Protein AF-A0A6S7HU61-F1 (afdb_monomer)

Structure (mmCIF, N/CA/C/O backbone):
data_AF-A0A6S7HU61-F1
#
_entry.id   AF-A0A6S7HU61-F1
#
loop_
_atom_site.group_PDB
_atom_site.id
_atom_site.type_symbol
_atom_site.label_atom_id
_atom_site.label_alt_id
_atom_site.label_comp_id
_atom_site.label_asym_id
_atom_site.label_entity_id
_atom_site.label_seq_id
_atom_site.pdbx_PDB_ins_code
_atom_site.Cartn_x
_atom_site.Cartn_y
_atom_site.Cartn_z
_atom_site.occupancy
_atom_site.B_iso_or_equiv
_atom_site.auth_seq_id
_atom_site.auth_comp_id
_atom_site.auth_asym_id
_atom_site.auth_atom_id
_atom_site.pdbx_PDB_model_num
ATOM 1 N N . MET A 1 1 ? -12.601 -45.299 24.163 1.00 40.09 1 MET A N 1
ATOM 2 C CA . MET A 1 1 ? -12.711 -44.007 23.456 1.00 40.09 1 MET A CA 1
ATOM 3 C C . MET A 1 1 ? -13.658 -43.145 24.263 1.00 40.09 1 MET A C 1
ATOM 5 O O . MET A 1 1 ? -14.852 -43.411 24.250 1.00 40.09 1 MET A O 1
ATOM 9 N N . GLU A 1 2 ? -13.126 -42.204 25.041 1.00 33.69 2 GLU A N 1
ATOM 10 C CA . GLU A 1 2 ? -13.959 -41.186 25.687 1.00 33.69 2 GLU A CA 1
ATOM 11 C C . GLU A 1 2 ? -14.673 -40.354 24.613 1.00 33.69 2 GLU A C 1
ATOM 13 O O . GLU A 1 2 ? -14.058 -40.023 23.591 1.00 33.69 2 GLU A O 1
ATOM 18 N N . PRO A 1 3 ? -15.959 -40.023 24.801 1.00 40.53 3 PRO A N 1
ATOM 19 C CA . PRO A 1 3 ? -16.652 -39.126 23.897 1.00 40.53 3 PRO A CA 1
ATOM 20 C C . PRO A 1 3 ? -15.986 -37.750 23.974 1.00 40.53 3 PRO A C 1
ATOM 22 O O . PRO A 1 3 ? -15.857 -37.164 25.049 1.00 40.53 3 PRO A O 1
ATOM 25 N N . LYS A 1 4 ? -15.551 -37.234 22.818 1.00 43.97 4 LYS A N 1
ATOM 26 C CA . LYS A 1 4 ? -15.089 -35.850 22.674 1.00 43.97 4 LYS A CA 1
ATOM 27 C C . LYS A 1 4 ? -16.174 -34.945 23.264 1.00 43.97 4 LYS A C 1
ATOM 29 O O . LYS A 1 4 ? -17.303 -34.962 22.773 1.00 43.97 4 LYS A O 1
ATOM 34 N N . ALA A 1 5 ? -15.838 -34.204 24.321 1.00 44.16 5 ALA A N 1
ATOM 35 C CA . ALA A 1 5 ? -16.748 -33.241 24.929 1.00 44.16 5 ALA A CA 1
ATOM 36 C C . ALA A 1 5 ? -17.342 -32.337 23.832 1.00 44.16 5 ALA A C 1
ATOM 38 O O . ALA A 1 5 ? -16.607 -31.965 22.908 1.00 44.16 5 ALA A O 1
ATOM 39 N N . PRO A 1 6 ? -18.644 -32.006 23.892 1.00 47.22 6 PRO A N 1
ATOM 40 C CA . PRO A 1 6 ? -19.278 -31.182 22.875 1.00 47.22 6 PRO A CA 1
ATOM 41 C C . PRO A 1 6 ? -18.508 -29.866 22.759 1.00 47.22 6 PRO A C 1
ATOM 43 O O . PRO A 1 6 ? -18.380 -29.117 23.727 1.00 47.22 6 PRO A O 1
ATOM 46 N N . SER A 1 7 ? -17.941 -29.618 21.578 1.00 51.28 7 SER A N 1
ATOM 47 C CA . SER A 1 7 ? -17.225 -28.383 21.289 1.00 51.28 7 SER A CA 1
ATOM 48 C C . SER A 1 7 ? -18.214 -27.231 21.403 1.00 51.28 7 SER A C 1
ATOM 50 O O . SER A 1 7 ? -19.113 -27.091 20.573 1.00 51.28 7 SER A O 1
ATOM 52 N N . ILE A 1 8 ? -18.066 -26.440 22.460 1.00 50.38 8 ILE A N 1
ATOM 53 C CA . ILE A 1 8 ? -18.823 -25.212 22.675 1.00 50.38 8 ILE A CA 1
ATOM 54 C C . ILE A 1 8 ? -18.644 -24.332 21.420 1.00 50.38 8 ILE A C 1
ATOM 56 O O . ILE A 1 8 ? -17.500 -24.097 21.021 1.00 50.38 8 ILE A O 1
ATOM 60 N N . PRO A 1 9 ? -19.725 -23.868 20.763 1.00 60.88 9 PRO A N 1
ATOM 61 C CA . PRO A 1 9 ? -19.601 -23.043 19.567 1.00 60.88 9 PRO A CA 1
ATOM 62 C C . PRO A 1 9 ? -18.808 -21.772 19.889 1.00 60.88 9 PRO A C 1
ATOM 64 O O . PRO A 1 9 ? -19.087 -21.109 20.891 1.00 60.88 9 PRO A O 1
ATOM 67 N N . HIS A 1 10 ? -17.823 -21.433 19.052 1.00 62.97 10 HIS A N 1
ATOM 68 C CA . HIS A 1 10 ? -16.857 -20.351 19.293 1.00 62.97 10 HIS A CA 1
ATOM 69 C C . HIS A 1 10 ? -17.505 -18.999 19.649 1.00 62.97 10 HIS A C 1
ATOM 71 O O . HIS A 1 10 ? -16.964 -18.255 20.472 1.00 62.97 10 HIS A O 1
ATOM 77 N N . ASP A 1 11 ? -18.697 -18.719 19.117 1.00 67.31 11 ASP A N 1
ATOM 78 C CA . ASP A 1 11 ? -19.476 -17.512 19.417 1.00 67.31 11 ASP A CA 1
ATOM 79 C C . ASP A 1 11 ? -19.845 -17.404 20.901 1.00 67.31 11 ASP A C 1
ATOM 81 O O . ASP A 1 11 ? -19.772 -16.330 21.500 1.00 67.31 11 ASP A O 1
ATOM 85 N N . SER A 1 12 ? -20.174 -18.532 21.533 1.00 77.88 12 SER A N 1
ATOM 86 C CA . SER A 1 12 ? -20.538 -18.563 22.950 1.00 77.88 12 SER A CA 1
ATOM 87 C C . SER A 1 12 ? -19.327 -18.361 23.869 1.00 77.88 12 SER A C 1
ATOM 89 O O . SER A 1 12 ? -19.450 -17.701 24.899 1.00 77.88 12 SER A O 1
ATOM 91 N N . THR A 1 13 ? -18.131 -18.810 23.474 1.00 86.50 13 THR A N 1
ATOM 92 C CA . THR A 1 13 ? -16.881 -18.524 24.203 1.00 86.50 13 THR A CA 1
ATOM 93 C C . THR A 1 13 ? -16.464 -17.056 24.078 1.00 86.50 13 THR A C 1
ATOM 95 O O . THR A 1 13 ? -16.023 -16.450 25.061 1.00 86.50 13 THR A O 1
ATOM 98 N N . CYS A 1 14 ? -16.625 -16.460 22.890 1.00 87.12 14 CYS A N 1
ATOM 99 C CA . CYS A 1 14 ? -16.357 -15.039 22.666 1.00 87.12 14 CYS A CA 1
ATOM 100 C C . CYS A 1 14 ? -17.307 -14.166 23.496 1.00 87.12 14 CYS A C 1
ATOM 102 O O . CYS A 1 14 ? -16.854 -13.276 24.217 1.00 87.12 14 CYS A O 1
ATOM 104 N N . LEU A 1 15 ? -18.607 -14.486 23.479 1.00 88.94 15 LEU A N 1
ATOM 105 C CA . LEU A 1 15 ? -19.611 -13.792 24.281 1.00 88.94 15 LEU A CA 1
ATOM 106 C C . LEU A 1 15 ? -19.297 -13.874 25.777 1.00 88.94 15 LEU A C 1
ATOM 108 O O . LEU A 1 15 ? -19.293 -12.853 26.456 1.00 88.94 15 LEU A O 1
ATOM 112 N N . GLN A 1 16 ? -18.966 -15.066 26.284 1.00 91.00 16 GLN A N 1
ATOM 113 C CA . GLN A 1 16 ? -18.577 -15.249 27.685 1.00 91.00 16 GLN A CA 1
ATOM 114 C C . GLN A 1 16 ? -17.346 -14.419 28.061 1.00 91.00 16 GLN A C 1
ATOM 116 O O . GLN A 1 16 ? -17.309 -13.820 29.137 1.00 91.00 16 GLN A O 1
ATOM 121 N N . SER A 1 17 ? -16.340 -14.370 27.185 1.00 91.44 17 SER A N 1
ATOM 122 C CA . SER A 1 17 ? -15.134 -13.561 27.397 1.00 91.44 17 SER A CA 1
ATOM 123 C C . SER A 1 17 ? -15.458 -12.068 27.438 1.00 91.44 17 SER A C 1
ATOM 125 O O . SER A 1 17 ? -14.999 -11.368 28.340 1.00 91.44 17 SER A O 1
ATOM 127 N N . LEU A 1 18 ? -16.304 -11.594 26.517 1.00 91.31 18 LEU A N 1
ATOM 128 C CA . LEU A 1 18 ? -16.776 -10.211 26.497 1.00 91.31 18 LEU A CA 1
ATOM 129 C C . LEU A 1 18 ? -17.543 -9.873 27.781 1.00 91.31 18 LEU A C 1
ATOM 131 O O . LEU A 1 18 ? -17.229 -8.880 28.430 1.00 91.31 18 LEU A O 1
ATOM 135 N N . SER A 1 19 ? -18.492 -10.714 28.199 1.00 92.00 19 SER A N 1
ATOM 136 C CA . SER A 1 19 ? -19.252 -10.509 29.437 1.00 92.00 19 SER A CA 1
A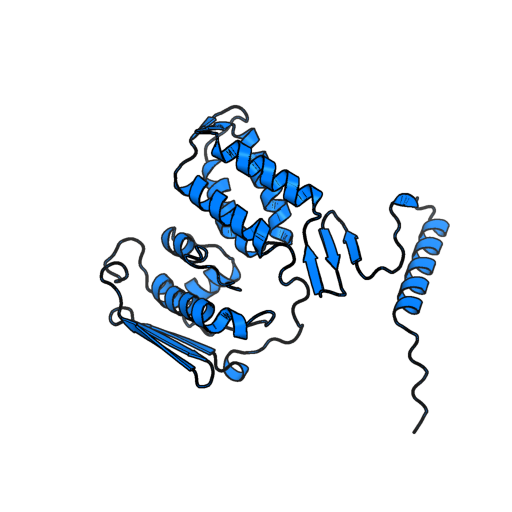TOM 137 C C . SER A 1 19 ? -18.344 -10.434 30.665 1.00 92.00 19 SER A C 1
ATOM 139 O O . SER A 1 19 ? -18.502 -9.528 31.479 1.00 92.00 19 SER A O 1
ATOM 141 N N . LYS A 1 20 ? -17.354 -11.331 30.782 1.00 94.06 20 LYS A N 1
ATOM 142 C CA . LYS A 1 20 ? -16.368 -11.292 31.874 1.00 94.06 20 LYS A CA 1
ATOM 143 C C . LYS A 1 20 ? -15.567 -9.992 31.874 1.00 94.06 20 LYS A C 1
ATOM 145 O O . LYS A 1 20 ? -15.427 -9.378 32.925 1.00 94.06 20 LYS A O 1
ATOM 150 N N . MET A 1 21 ? -15.093 -9.548 30.709 1.00 93.50 21 MET A N 1
ATOM 151 C CA . MET A 1 21 ? -14.357 -8.287 30.578 1.00 93.50 21 MET A CA 1
ATOM 152 C C . MET A 1 21 ? -15.207 -7.083 31.008 1.00 93.50 21 MET A C 1
ATOM 154 O O . MET A 1 21 ? -14.730 -6.237 31.761 1.00 93.50 21 MET A O 1
ATOM 158 N N . LEU A 1 22 ? -16.472 -7.020 30.574 1.00 93.25 22 LEU A N 1
ATOM 159 C CA . LEU A 1 22 ? -17.391 -5.940 30.948 1.00 93.25 22 LEU A CA 1
ATOM 160 C C . LEU A 1 22 ? -17.669 -5.920 32.460 1.00 93.25 22 LEU A C 1
ATOM 162 O O . LEU A 1 22 ? -17.683 -4.843 33.054 1.00 93.25 22 LEU A O 1
ATOM 166 N N . LEU A 1 23 ? -17.828 -7.091 33.089 1.00 94.38 23 LEU A N 1
ATOM 167 C CA . LEU A 1 23 ? -17.967 -7.205 34.546 1.00 94.38 23 LEU A CA 1
ATOM 168 C C . LEU A 1 23 ? -16.707 -6.720 35.271 1.00 94.38 23 LEU A C 1
ATOM 170 O O . LEU A 1 23 ? -16.800 -5.896 36.172 1.00 94.38 23 LEU A O 1
ATOM 174 N N . THR A 1 24 ? -15.518 -7.138 34.824 1.00 96.12 24 THR A N 1
ATOM 175 C CA . THR A 1 24 ? -14.252 -6.662 35.405 1.00 96.12 24 THR A CA 1
ATOM 176 C C . THR A 1 24 ? -14.112 -5.142 35.300 1.00 96.12 24 THR A C 1
ATOM 178 O O . THR A 1 24 ? -13.679 -4.495 36.248 1.00 96.12 24 THR A O 1
ATOM 181 N N . PHE A 1 25 ? -14.493 -4.539 34.172 1.00 95.81 25 PHE A N 1
ATOM 182 C CA . PHE A 1 25 ? -14.456 -3.082 34.015 1.00 95.81 25 PHE A CA 1
ATOM 183 C C . PHE A 1 25 ? -15.435 -2.371 34.946 1.00 95.81 25 PHE A C 1
ATOM 185 O O . PHE A 1 25 ? -15.074 -1.348 35.527 1.00 95.81 25 PHE A O 1
ATOM 192 N N . HIS A 1 26 ? -16.632 -2.927 35.127 1.00 94.44 26 HIS A N 1
ATOM 193 C CA . HIS A 1 26 ? -17.590 -2.429 36.106 1.00 94.44 26 HIS A CA 1
ATOM 194 C C . HIS A 1 26 ? -17.012 -2.471 37.531 1.00 94.44 26 HIS A C 1
ATOM 196 O O . HIS A 1 26 ? -17.025 -1.453 38.224 1.00 94.44 26 HIS A O 1
ATOM 202 N N . ASP A 1 27 ? -16.429 -3.602 37.936 1.00 96.88 27 ASP A N 1
ATOM 203 C CA . ASP A 1 27 ? -15.848 -3.786 39.273 1.00 96.88 27 ASP A CA 1
ATOM 204 C C . ASP A 1 27 ? -14.662 -2.840 39.524 1.00 96.88 27 ASP A C 1
ATOM 206 O O . ASP A 1 27 ? -14.509 -2.287 40.615 1.00 96.88 27 ASP A O 1
ATOM 210 N N . LEU A 1 28 ? -13.858 -2.584 38.488 1.00 97.19 28 LEU A N 1
ATOM 211 C CA . LEU A 1 28 ? -12.745 -1.630 38.512 1.00 97.19 28 LEU A CA 1
ATOM 212 C C . LEU A 1 28 ? -13.177 -0.165 38.320 1.00 97.19 28 LEU A C 1
ATOM 214 O O . LEU A 1 28 ? -12.321 0.720 38.305 1.00 97.19 28 LEU A O 1
ATOM 218 N N . LYS A 1 29 ? -14.480 0.115 38.173 1.00 95.50 29 LYS A N 1
ATOM 219 C CA . LYS A 1 29 ? -15.037 1.455 37.908 1.00 95.50 29 LYS A CA 1
ATOM 220 C C . LYS A 1 29 ? -14.464 2.124 36.649 1.00 95.50 29 LYS A C 1
ATOM 222 O O . LYS A 1 29 ? -14.352 3.348 36.579 1.00 95.50 29 LYS A O 1
ATOM 227 N N . ILE A 1 30 ? -14.116 1.327 35.641 1.00 95.94 30 ILE A N 1
ATOM 228 C CA . ILE A 1 30 ? -13.667 1.808 34.333 1.00 95.94 30 ILE A CA 1
ATOM 229 C C . ILE A 1 30 ? -14.911 2.124 33.487 1.00 95.94 30 ILE A C 1
ATOM 231 O O . ILE A 1 30 ? -15.727 1.231 33.248 1.00 95.94 30 ILE A O 1
ATOM 235 N N . PRO A 1 31 ? -15.088 3.370 33.010 1.00 92.81 31 PRO A N 1
ATOM 236 C CA . PRO A 1 31 ? -16.257 3.740 32.224 1.00 92.81 31 PRO A CA 1
ATOM 237 C C . PRO A 1 31 ? -16.241 3.065 30.848 1.00 92.81 31 PRO A C 1
ATOM 239 O O . PRO A 1 31 ? -15.235 3.070 30.138 1.00 92.81 31 PRO A O 1
ATOM 242 N N . ILE A 1 32 ? -17.394 2.531 30.449 1.00 89.81 32 ILE A N 1
ATOM 243 C CA . ILE A 1 32 ? -17.604 1.863 29.161 1.00 89.81 32 ILE A CA 1
ATOM 244 C C . ILE A 1 32 ? -18.542 2.727 28.327 1.00 89.81 32 ILE A C 1
ATOM 246 O O . ILE A 1 32 ? -19.511 3.274 28.847 1.00 89.81 32 ILE A O 1
ATOM 250 N N . ALA A 1 33 ? -18.272 2.845 27.028 1.00 89.38 33 ALA A N 1
ATOM 251 C CA . ALA A 1 33 ? -19.163 3.510 26.084 1.00 89.38 33 ALA A CA 1
ATOM 252 C C . ALA A 1 33 ? -20.082 2.463 25.423 1.00 89.38 33 ALA A C 1
ATOM 254 O O . ALA A 1 33 ? -19.628 1.772 24.504 1.00 89.38 33 ALA A O 1
ATOM 255 N N . PRO A 1 34 ? -21.365 2.334 25.824 1.00 82.44 34 PRO A N 1
ATOM 256 C CA . PRO A 1 34 ? -22.230 1.254 25.343 1.00 82.44 34 PRO A CA 1
ATOM 257 C C . PRO A 1 34 ? -22.447 1.335 23.831 1.00 82.44 34 PRO A C 1
ATOM 259 O O . PRO A 1 34 ? -22.328 0.337 23.137 1.00 82.44 34 PRO A O 1
ATOM 262 N N . GLY A 1 35 ? -22.627 2.550 23.297 1.00 83.00 35 GLY A N 1
ATOM 263 C CA . GLY A 1 35 ? -22.798 2.780 21.857 1.00 83.00 35 GLY A CA 1
ATOM 264 C C . GLY A 1 35 ? -21.562 2.482 20.998 1.00 83.00 35 GLY A C 1
ATOM 265 O O . GLY A 1 35 ? -21.665 2.460 19.777 1.00 83.00 35 GLY A O 1
ATOM 266 N N . LYS A 1 36 ? -20.392 2.262 21.611 1.00 82.25 36 LYS A N 1
ATOM 267 C CA . LYS A 1 36 ? -19.159 1.840 20.923 1.00 82.25 36 LYS A CA 1
ATOM 268 C C . LYS A 1 36 ? -18.782 0.392 21.232 1.00 82.25 36 LYS A C 1
ATOM 270 O O . LYS A 1 36 ? -17.806 -0.108 20.680 1.00 82.25 36 LYS A O 1
ATOM 275 N N . THR A 1 37 ? -19.522 -0.261 22.123 1.00 85.44 37 THR A N 1
ATOM 276 C CA . THR A 1 37 ? -19.278 -1.647 22.501 1.00 85.44 37 THR A CA 1
ATOM 277 C C . THR A 1 37 ? -20.080 -2.526 21.560 1.00 85.44 37 THR A C 1
ATOM 279 O O . THR A 1 37 ? -21.303 -2.439 21.512 1.00 85.44 37 THR A O 1
ATOM 282 N N . GLN A 1 38 ? -19.385 -3.348 20.786 1.00 85.19 38 GLN A N 1
ATOM 283 C CA . GLN A 1 38 ? -20.010 -4.291 19.868 1.00 85.19 38 GLN A CA 1
ATOM 284 C C . GLN A 1 38 ? -19.883 -5.703 20.438 1.00 85.19 38 GLN A C 1
ATOM 286 O O . GLN A 1 38 ? -18.904 -6.019 21.117 1.00 85.19 38 GLN A O 1
ATOM 291 N N . GLY A 1 39 ? -20.905 -6.528 20.208 1.00 83.75 39 GLY A N 1
ATOM 292 C CA . GLY A 1 39 ? -20.886 -7.934 20.601 1.00 83.75 39 GLY A CA 1
ATOM 293 C C . GLY A 1 39 ? -19.903 -8.757 19.760 1.00 83.75 39 GLY A C 1
ATOM 294 O O . GLY A 1 39 ? -19.181 -8.208 18.925 1.00 83.75 39 GLY A O 1
ATOM 295 N N . PRO A 1 40 ? -19.892 -10.087 19.939 1.00 85.19 40 PRO A N 1
ATOM 296 C CA . PRO A 1 40 ? -19.205 -10.984 19.020 1.00 85.19 40 PRO A CA 1
ATOM 297 C C . PRO A 1 40 ? -19.748 -10.770 17.604 1.00 85.19 40 PRO A C 1
ATOM 299 O O . PRO A 1 40 ? -20.922 -11.019 17.336 1.00 85.19 40 PRO A O 1
ATOM 302 N N . LEU A 1 41 ? -18.902 -10.263 16.712 1.00 87.94 41 LEU A N 1
ATOM 303 C CA . LEU A 1 41 ? -19.232 -10.006 15.316 1.00 87.94 41 LEU A CA 1
ATOM 304 C C . LEU A 1 41 ? -18.094 -10.513 14.441 1.00 87.94 41 LEU A C 1
ATOM 306 O O . LEU A 1 41 ? -16.920 -10.354 14.772 1.00 87.94 41 LEU A O 1
ATOM 310 N N . GLN A 1 42 ? -18.450 -11.088 13.296 1.00 87.75 42 GLN A N 1
ATOM 311 C CA . GLN A 1 42 ? -17.474 -11.500 12.286 1.00 87.75 42 GLN A CA 1
ATOM 312 C C . GLN A 1 42 ? -17.002 -10.322 11.422 1.00 87.75 42 GLN A C 1
ATOM 314 O O . GLN A 1 42 ? -15.962 -10.403 10.776 1.00 87.75 42 GLN A O 1
ATOM 319 N N . VAL A 1 43 ? -17.749 -9.212 11.429 1.00 91.25 43 VAL A N 1
ATOM 320 C CA . VAL A 1 43 ? -17.389 -7.965 10.751 1.00 91.25 43 VAL A CA 1
ATOM 321 C C . VAL A 1 43 ? -17.463 -6.822 11.755 1.00 91.25 43 VAL A C 1
ATOM 323 O O . VAL A 1 43 ? -18.539 -6.514 12.262 1.00 91.25 43 VAL A O 1
ATOM 326 N N . LEU A 1 44 ? -16.323 -6.202 12.048 1.00 91.12 44 LEU A N 1
ATOM 327 C CA . LEU A 1 44 ? -16.185 -5.172 13.078 1.00 91.12 44 LEU A CA 1
ATOM 328 C C . LEU A 1 44 ? -15.297 -4.038 12.572 1.00 91.12 44 LEU A C 1
ATOM 330 O O . LEU A 1 44 ? -14.200 -4.281 12.075 1.00 91.12 44 LEU A O 1
ATOM 334 N N . GLU A 1 45 ? -15.722 -2.789 12.756 1.00 90.88 45 GLU A N 1
ATOM 335 C CA . GLU A 1 45 ? -14.815 -1.653 12.597 1.00 90.88 45 GLU A CA 1
ATOM 336 C C . GLU A 1 45 ? -14.016 -1.424 13.885 1.00 90.88 45 GLU A C 1
ATOM 338 O O . GLU A 1 45 ? -14.567 -1.088 14.932 1.00 90.88 45 GLU A O 1
ATOM 343 N N . PHE A 1 46 ? -12.695 -1.560 13.796 1.00 88.12 46 PHE A N 1
ATOM 344 C CA . PHE A 1 46 ? -11.769 -1.328 14.894 1.00 88.12 46 PHE A CA 1
ATOM 345 C C . PHE A 1 46 ? -10.674 -0.345 14.478 1.00 88.12 46 PHE A C 1
ATOM 347 O O . PHE A 1 46 ? -10.006 -0.519 13.460 1.00 88.12 46 PHE A O 1
ATOM 354 N N . MET A 1 47 ? -10.490 0.724 15.262 1.00 88.38 47 MET A N 1
ATOM 355 C CA . MET A 1 47 ? -9.503 1.785 14.991 1.00 88.38 47 MET A CA 1
ATOM 356 C C . MET A 1 47 ? -9.591 2.352 13.562 1.00 88.38 47 MET A C 1
ATOM 358 O O . MET A 1 47 ? -8.592 2.770 12.966 1.00 88.38 47 MET A O 1
ATOM 362 N N . GLY A 1 48 ? -10.805 2.379 13.007 1.00 89.62 48 GLY A N 1
ATOM 363 C CA . GLY A 1 48 ? -11.056 2.916 11.684 1.00 89.62 48 GLY A CA 1
ATOM 364 C C . GLY A 1 48 ? -10.757 1.974 10.515 1.00 89.62 48 GLY A C 1
ATOM 365 O O . GLY A 1 48 ? -10.590 2.469 9.396 1.00 89.62 48 GLY A O 1
ATOM 366 N N . ILE A 1 49 ? -10.621 0.676 10.773 1.00 91.56 49 ILE A N 1
ATOM 367 C CA . ILE A 1 49 ? -10.434 -0.391 9.787 1.00 91.56 49 ILE A CA 1
ATOM 368 C C . ILE A 1 49 ? -11.527 -1.428 10.030 1.00 91.56 49 ILE A C 1
ATOM 370 O O . ILE A 1 49 ? -11.755 -1.817 11.170 1.00 91.56 49 ILE A O 1
ATOM 374 N N . ILE A 1 50 ? -12.187 -1.885 8.972 1.00 92.50 50 ILE A N 1
ATOM 375 C CA . ILE A 1 50 ? -13.120 -3.007 9.050 1.00 92.50 50 ILE A CA 1
ATOM 376 C C . ILE A 1 50 ? -12.308 -4.295 9.017 1.00 92.50 50 ILE A C 1
ATOM 378 O O . ILE A 1 50 ? -11.566 -4.527 8.064 1.00 92.50 50 ILE A O 1
ATOM 382 N N . LEU A 1 51 ? -12.461 -5.110 10.051 1.00 90.12 51 LEU A N 1
ATOM 383 C CA . LEU A 1 51 ? -11.973 -6.477 10.137 1.00 90.12 51 LEU A CA 1
ATOM 384 C C . LEU A 1 51 ? -13.131 -7.401 9.775 1.00 90.12 51 LEU A C 1
ATOM 386 O O . LEU A 1 51 ? -14.189 -7.313 10.393 1.00 90.12 51 LEU A O 1
ATOM 390 N N . ASP A 1 52 ? -12.942 -8.250 8.774 1.00 89.81 52 ASP A N 1
ATOM 391 C CA . ASP A 1 52 ? -13.963 -9.159 8.261 1.00 89.81 52 ASP A CA 1
ATOM 392 C C . ASP A 1 52 ? -13.398 -10.576 8.237 1.00 89.81 52 ASP A C 1
ATOM 394 O O . ASP A 1 52 ? -12.589 -10.930 7.379 1.00 89.81 52 ASP A O 1
ATOM 398 N N . THR A 1 53 ? -13.791 -11.376 9.223 1.00 85.94 53 THR A N 1
ATOM 399 C CA . THR A 1 53 ? -13.323 -12.755 9.380 1.00 85.94 53 THR A CA 1
ATOM 400 C C . THR A 1 53 ? -14.075 -13.738 8.488 1.00 85.94 53 THR A C 1
ATOM 402 O O . THR A 1 53 ? -13.613 -14.860 8.321 1.00 85.94 53 THR A O 1
ATOM 405 N N . VAL A 1 54 ? -15.189 -13.333 7.863 1.00 85.94 54 VAL A N 1
ATOM 406 C CA . VAL A 1 54 ? -15.873 -14.156 6.850 1.00 85.94 54 VAL A CA 1
ATOM 407 C C . VAL A 1 54 ? -15.066 -14.145 5.559 1.00 85.94 54 VAL A C 1
ATOM 409 O O . VAL A 1 54 ? -14.790 -15.191 4.978 1.00 85.94 54 VAL A O 1
ATOM 412 N N . LYS A 1 55 ? -14.660 -12.951 5.123 1.00 82.69 55 LYS A N 1
ATOM 413 C CA . LYS A 1 55 ? -13.831 -12.758 3.927 1.00 82.69 55 LYS A CA 1
ATOM 414 C C . LYS A 1 55 ? -12.334 -12.886 4.191 1.00 82.69 55 LYS A C 1
ATOM 416 O O . LYS A 1 55 ? -11.557 -12.916 3.244 1.00 82.69 55 LYS A O 1
ATOM 421 N N . MET A 1 56 ? -11.934 -12.962 5.459 1.00 81.69 56 MET A N 1
ATOM 422 C CA . MET A 1 56 ? -10.535 -12.986 5.884 1.00 81.69 56 MET A CA 1
ATOM 423 C C . MET A 1 56 ? -9.750 -11.774 5.357 1.00 81.69 56 MET A C 1
ATOM 425 O O . MET A 1 56 ? -8.589 -11.870 4.950 1.00 81.69 56 MET A O 1
ATOM 429 N N . GLU A 1 57 ? -10.353 -10.589 5.479 1.00 85.00 57 GLU A N 1
ATOM 430 C CA . GLU A 1 57 ? -9.771 -9.322 5.037 1.00 85.00 57 GLU A CA 1
ATOM 431 C C . GLU A 1 57 ? -9.809 -8.214 6.095 1.00 85.00 57 GLU A C 1
ATOM 433 O O . GLU A 1 57 ? -10.635 -8.201 7.009 1.00 85.00 57 GLU A O 1
ATOM 438 N N . ALA A 1 58 ? -8.919 -7.233 5.926 1.00 88.38 58 ALA A N 1
ATOM 439 C CA . ALA A 1 58 ? -9.016 -5.937 6.582 1.00 88.38 58 ALA A CA 1
ATOM 440 C C . ALA A 1 58 ? -9.114 -4.842 5.518 1.00 88.38 58 ALA A C 1
ATOM 442 O O . ALA A 1 58 ? -8.309 -4.801 4.587 1.00 88.38 58 ALA A O 1
ATOM 443 N N . ARG A 1 59 ? -10.091 -3.943 5.652 1.00 91.31 59 ARG A N 1
ATOM 444 C CA . ARG A 1 59 ? -10.384 -2.912 4.646 1.00 91.31 59 ARG A CA 1
ATOM 445 C C . ARG A 1 59 ? -10.690 -1.557 5.267 1.00 91.31 59 ARG A C 1
ATOM 447 O O . ARG A 1 59 ? -11.145 -1.452 6.403 1.00 91.31 59 ARG A O 1
ATOM 454 N N . LEU A 1 60 ? -10.477 -0.495 4.501 1.00 92.94 60 LEU A N 1
ATOM 455 C CA . LEU A 1 60 ? -10.992 0.827 4.825 1.00 92.94 60 LEU A CA 1
ATOM 456 C C . LEU A 1 60 ? -12.525 0.837 4.709 1.00 92.94 60 LEU A C 1
ATOM 458 O O . LEU A 1 60 ? -13.056 0.319 3.720 1.00 92.94 60 LEU A O 1
ATOM 462 N N . PRO A 1 61 ? -13.221 1.476 5.664 1.00 93.38 61 PRO A N 1
ATOM 463 C CA . PRO A 1 6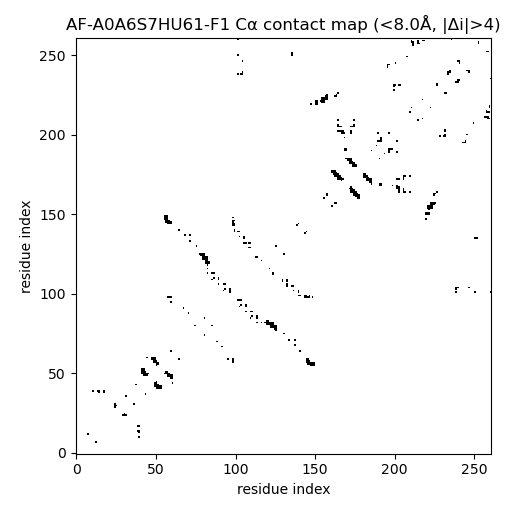1 ? -14.612 1.890 5.522 1.00 93.38 61 PRO A CA 1
ATOM 464 C C . PRO A 1 61 ? -14.890 2.693 4.240 1.00 93.38 61 PRO A C 1
ATOM 466 O O . PRO A 1 61 ? -14.027 3.420 3.735 1.00 93.38 61 PRO A O 1
ATOM 469 N N . ALA A 1 62 ? -16.113 2.574 3.715 1.00 92.19 62 ALA A N 1
ATOM 470 C CA . ALA A 1 62 ? -16.512 3.169 2.437 1.00 92.19 62 ALA A CA 1
ATOM 471 C C . ALA A 1 62 ? -16.455 4.707 2.436 1.00 92.19 62 ALA A C 1
ATOM 473 O O . ALA A 1 62 ? -16.044 5.310 1.443 1.00 92.19 62 ALA A O 1
ATOM 474 N N . ASP A 1 63 ? -16.798 5.345 3.554 1.00 93.31 63 ASP A N 1
ATOM 475 C CA . ASP A 1 63 ? -16.689 6.792 3.756 1.00 93.31 63 ASP A CA 1
ATOM 476 C C . ASP A 1 63 ? -15.235 7.273 3.619 1.00 93.31 63 ASP A C 1
ATOM 478 O O . ASP A 1 63 ? -14.966 8.289 2.972 1.00 93.31 63 ASP A O 1
ATOM 482 N N . LYS A 1 64 ? -14.265 6.503 4.130 1.00 93.19 64 LYS A N 1
ATOM 483 C CA . LYS A 1 64 ? -12.836 6.831 4.006 1.00 93.19 64 LYS A CA 1
ATOM 484 C C . LYS A 1 64 ? -12.333 6.678 2.583 1.00 93.19 64 LYS A C 1
ATOM 486 O O . LYS A 1 64 ? -11.572 7.527 2.122 1.00 93.19 64 LYS A O 1
ATOM 491 N N . ILE A 1 65 ? -12.768 5.633 1.879 1.00 93.69 65 ILE A N 1
ATOM 492 C CA . ILE A 1 65 ? -12.468 5.456 0.450 1.00 93.69 65 ILE A CA 1
ATOM 493 C C . ILE A 1 65 ? -13.005 6.646 -0.341 1.00 93.69 65 ILE A C 1
ATOM 495 O O . ILE A 1 65 ? -12.287 7.208 -1.168 1.00 93.69 65 ILE A O 1
ATOM 499 N N . HIS A 1 66 ? -14.250 7.048 -0.076 1.00 94.81 66 HIS A N 1
ATOM 500 C CA . HIS A 1 66 ? -14.864 8.187 -0.742 1.00 94.81 66 HIS A CA 1
ATOM 501 C C . HIS A 1 66 ? -14.068 9.470 -0.484 1.00 94.81 66 HIS A C 1
ATOM 503 O O . HIS A 1 66 ? -13.668 10.136 -1.436 1.00 94.81 66 HIS A O 1
ATOM 509 N N . ARG A 1 67 ? -13.711 9.747 0.777 1.00 95.19 67 ARG A N 1
ATOM 510 C CA . ARG A 1 67 ? -12.874 10.899 1.140 1.00 95.19 67 ARG A CA 1
ATOM 511 C C . ARG A 1 67 ? -11.533 10.901 0.406 1.00 95.19 67 ARG A C 1
ATOM 513 O O . ARG A 1 67 ? -11.115 11.937 -0.099 1.00 95.19 67 ARG A O 1
ATOM 520 N N . ILE A 1 68 ? -10.861 9.751 0.327 1.00 95.62 68 ILE A N 1
ATOM 521 C CA . ILE A 1 68 ? -9.593 9.610 -0.403 1.00 95.62 68 ILE A CA 1
ATOM 522 C C . ILE A 1 68 ? -9.781 9.919 -1.892 1.00 95.62 68 ILE A C 1
ATOM 524 O O . ILE A 1 68 ? -8.990 10.665 -2.465 1.00 95.62 68 ILE A O 1
ATOM 528 N N . ARG A 1 69 ? -10.838 9.386 -2.516 1.00 95.50 69 ARG A N 1
ATOM 529 C CA . ARG A 1 69 ? -11.150 9.636 -3.931 1.00 95.50 69 ARG A CA 1
ATOM 530 C C . ARG A 1 69 ? -11.420 11.114 -4.209 1.00 95.50 69 ARG A C 1
ATOM 532 O O . ARG A 1 69 ? -10.927 11.621 -5.213 1.00 95.50 69 ARG A O 1
ATOM 539 N N . THR A 1 70 ? -12.127 11.802 -3.315 1.00 96.25 70 THR A N 1
ATOM 540 C CA . THR A 1 70 ? -12.357 13.250 -3.413 1.00 96.25 70 THR A CA 1
ATOM 541 C C . THR A 1 70 ? -11.042 14.022 -3.358 1.00 96.25 70 THR A C 1
ATOM 543 O O . THR A 1 70 ? -10.765 14.809 -4.258 1.00 96.25 70 THR A O 1
ATOM 546 N N . ILE A 1 71 ? -10.172 13.719 -2.385 1.00 96.50 71 ILE A N 1
ATOM 547 C CA . ILE A 1 71 ? -8.848 14.353 -2.284 1.00 96.50 71 ILE A CA 1
ATOM 548 C C . ILE A 1 71 ? -8.033 14.104 -3.564 1.00 96.50 71 ILE A C 1
ATOM 550 O O . ILE A 1 71 ? -7.377 15.011 -4.067 1.00 96.50 71 ILE A O 1
ATOM 554 N N . PHE A 1 72 ? -8.077 12.898 -4.139 1.00 96.69 72 PHE A N 1
ATOM 555 C CA . PHE A 1 72 ? -7.378 12.629 -5.398 1.00 96.69 72 PHE A CA 1
ATOM 556 C C . PHE A 1 72 ? -7.876 13.503 -6.549 1.00 96.69 72 PHE A C 1
ATOM 558 O O . PHE A 1 72 ? -7.049 14.064 -7.264 1.00 96.69 72 PHE A O 1
ATOM 565 N N . ALA A 1 73 ? -9.193 13.652 -6.708 1.00 96.19 73 ALA A N 1
ATOM 566 C CA . ALA A 1 73 ? -9.768 14.510 -7.742 1.00 96.19 73 ALA A CA 1
ATOM 567 C C . ALA A 1 73 ? -9.357 15.984 -7.561 1.00 96.19 73 ALA A C 1
ATOM 569 O O . ALA A 1 73 ? -9.021 16.661 -8.531 1.00 96.19 73 ALA A O 1
ATOM 570 N N . GLU A 1 74 ? -9.302 16.471 -6.318 1.00 96.31 74 GLU A N 1
ATOM 571 C CA . GLU A 1 74 ? -8.824 17.824 -6.011 1.00 96.31 74 GLU A CA 1
ATOM 572 C C . GLU A 1 74 ? -7.353 18.033 -6.395 1.00 96.31 74 GLU A C 1
ATOM 574 O O . GLU A 1 74 ? -6.992 19.087 -6.918 1.00 96.31 74 GLU A O 1
ATOM 579 N N . PHE A 1 75 ? -6.488 17.047 -6.137 1.00 97.00 75 PHE A N 1
ATOM 580 C CA . PHE A 1 75 ? -5.063 17.135 -6.470 1.00 97.00 75 PHE A CA 1
ATOM 581 C C . PHE A 1 75 ? -4.794 17.048 -7.976 1.00 97.00 75 PHE A C 1
ATOM 583 O O . PHE A 1 75 ? -3.840 17.661 -8.448 1.00 97.00 75 PHE A O 1
ATOM 590 N N . GLU A 1 76 ? -5.626 16.343 -8.743 1.00 95.62 76 GLU A N 1
ATOM 591 C CA . GLU A 1 76 ? -5.493 16.268 -10.206 1.00 95.62 76 GLU A CA 1
ATOM 592 C C . GLU A 1 76 ? -5.746 17.601 -10.906 1.00 95.62 76 GLU A C 1
ATOM 594 O O . GLU A 1 76 ? -5.128 17.887 -11.931 1.00 95.62 76 GLU A O 1
ATOM 599 N N . ALA A 1 77 ? -6.610 18.442 -10.340 1.00 94.62 77 ALA A N 1
ATOM 600 C CA . ALA A 1 77 ? -6.881 19.773 -10.873 1.00 94.62 77 ALA A CA 1
ATOM 601 C C . ALA A 1 77 ? -5.764 20.792 -10.559 1.00 94.62 77 ALA A C 1
ATOM 603 O O . ALA A 1 77 ? -5.744 21.891 -11.119 1.00 94.62 77 ALA A O 1
ATOM 604 N N . LYS A 1 78 ? -4.829 20.460 -9.660 1.00 95.19 78 LYS A N 1
ATOM 605 C CA . LYS A 1 78 ? -3.806 21.383 -9.151 1.00 95.19 78 LYS A CA 1
ATOM 606 C C . LYS A 1 78 ? -2.483 21.225 -9.898 1.00 95.19 78 LYS A C 1
ATOM 608 O O . LYS A 1 78 ? -2.001 20.125 -10.121 1.00 95.19 78 LYS A O 1
ATOM 613 N N . LYS A 1 79 ? -1.821 22.345 -10.211 1.00 95.25 79 LYS A N 1
ATOM 614 C CA . LYS A 1 79 ? -0.419 22.357 -10.697 1.00 95.25 79 LYS A CA 1
ATOM 615 C C . LYS A 1 79 ? 0.601 22.477 -9.555 1.00 95.25 79 LYS A C 1
ATOM 617 O O . LYS A 1 79 ? 1.773 22.131 -9.713 1.00 95.25 79 LYS A O 1
ATOM 622 N N . SER A 1 80 ? 0.164 22.983 -8.408 1.00 96.50 80 SER A N 1
ATOM 623 C CA . SER A 1 80 ? 0.936 23.113 -7.175 1.00 96.50 80 SER A CA 1
ATOM 624 C C . SER A 1 80 ? 0.002 22.999 -5.972 1.00 96.50 80 SER A C 1
ATOM 626 O O . SER A 1 80 ? -1.202 23.220 -6.088 1.00 96.50 80 SER A O 1
ATOM 628 N N . CYS A 1 81 ? 0.555 22.664 -4.814 1.00 96.94 81 CYS A N 1
ATOM 629 C CA . CYS A 1 81 ? -0.165 22.653 -3.544 1.00 96.94 81 CYS A CA 1
ATOM 630 C C . CYS A 1 81 ? 0.724 23.232 -2.445 1.00 96.94 81 CYS A C 1
ATOM 632 O O . CYS A 1 81 ? 1.940 23.305 -2.599 1.00 96.94 81 CYS A O 1
ATOM 634 N N . THR A 1 82 ? 0.137 23.633 -1.331 1.00 97.94 82 THR A N 1
ATOM 635 C CA . THR A 1 82 ? 0.886 23.999 -0.127 1.00 97.94 82 THR A CA 1
ATOM 636 C C . THR A 1 82 ? 1.499 22.762 0.535 1.00 97.94 82 THR A C 1
ATOM 638 O O . THR A 1 82 ? 1.017 21.635 0.360 1.00 97.94 82 THR A O 1
ATOM 641 N N . LEU A 1 83 ? 2.546 22.958 1.340 1.00 97.81 83 LEU A N 1
ATOM 642 C CA . LEU A 1 83 ? 3.127 21.897 2.164 1.00 97.81 83 LEU A CA 1
ATOM 643 C C . LEU A 1 83 ? 2.068 21.257 3.076 1.00 97.81 83 LEU A C 1
ATOM 645 O O . LEU A 1 83 ? 2.010 20.032 3.177 1.00 97.81 83 LEU A O 1
ATOM 649 N N . LYS A 1 84 ? 1.194 22.068 3.685 1.00 97.62 84 LYS A N 1
ATOM 650 C CA . LYS A 1 84 ? 0.106 21.595 4.553 1.00 97.62 84 LYS A CA 1
ATOM 651 C C . LYS A 1 84 ? -0.867 20.671 3.821 1.00 97.62 84 LYS A C 1
ATOM 653 O O . LYS A 1 84 ? -1.247 19.630 4.357 1.00 97.62 84 LYS A O 1
ATOM 658 N N . GLU A 1 85 ? -1.265 21.029 2.601 1.00 97.69 85 GLU A N 1
ATOM 659 C CA . GLU A 1 85 ? -2.137 20.185 1.777 1.00 97.69 85 GLU A CA 1
ATOM 660 C C . GLU A 1 85 ? -1.460 18.852 1.445 1.00 97.69 85 GLU A C 1
ATOM 662 O O . GLU A 1 85 ? -2.072 17.795 1.617 1.00 97.69 85 GLU A O 1
ATOM 667 N N . LEU A 1 86 ? -0.187 18.880 1.031 1.00 97.50 86 LEU A N 1
ATOM 668 C CA . LEU A 1 86 ? 0.552 17.660 0.705 1.00 97.50 86 LEU A CA 1
ATOM 669 C C . LEU A 1 86 ? 0.732 16.756 1.933 1.00 97.50 86 LEU A C 1
ATOM 671 O O . LEU A 1 86 ? 0.525 15.548 1.844 1.00 97.50 86 LEU A O 1
ATOM 675 N N . GLN A 1 87 ? 1.055 17.324 3.096 1.00 97.44 87 GLN A N 1
ATOM 676 C CA . GLN A 1 87 ? 1.157 16.581 4.355 1.00 97.44 87 GLN A CA 1
ATOM 677 C C . GLN A 1 87 ? -0.182 15.959 4.774 1.00 97.44 87 GLN A C 1
ATOM 679 O O . GLN A 1 87 ? -0.199 14.831 5.266 1.00 97.44 87 GLN A O 1
ATOM 684 N N . SER A 1 88 ? -1.304 16.646 4.540 1.00 97.56 88 SER A N 1
ATOM 685 C CA . SER A 1 88 ? -2.648 16.108 4.798 1.00 97.56 88 SER A CA 1
ATOM 686 C C . SER A 1 88 ? -2.963 14.892 3.914 1.00 97.56 88 SER A C 1
ATOM 688 O O . SER A 1 88 ? -3.424 13.853 4.408 1.00 97.56 88 SER A O 1
ATOM 690 N N . LEU A 1 89 ? -2.638 14.978 2.616 1.00 97.44 89 LEU A N 1
ATOM 691 C CA . LEU A 1 89 ? -2.725 13.847 1.689 1.00 97.44 89 LEU A CA 1
ATOM 692 C C . LEU A 1 89 ? -1.839 12.686 2.164 1.00 97.44 89 LEU A C 1
ATOM 694 O O . LEU A 1 89 ? -2.324 11.564 2.315 1.00 97.44 89 LEU A O 1
ATOM 698 N N . ILE A 1 90 ? -0.568 12.960 2.472 1.00 96.81 90 ILE A N 1
ATOM 699 C CA . ILE A 1 90 ? 0.389 11.965 2.972 1.00 96.81 90 ILE A CA 1
ATOM 700 C C . ILE A 1 90 ? -0.137 11.288 4.240 1.00 96.81 90 ILE A C 1
ATOM 702 O O . ILE A 1 90 ? -0.093 10.065 4.335 1.00 96.81 90 ILE A O 1
ATOM 706 N N . GLY A 1 91 ? -0.663 12.042 5.207 1.00 96.50 91 GLY A N 1
ATOM 707 C CA . GLY A 1 91 ? -1.217 11.490 6.445 1.00 96.50 91 GLY A CA 1
ATOM 708 C C . GLY A 1 91 ? -2.402 10.558 6.188 1.00 96.50 91 GLY A C 1
ATOM 709 O O . GLY A 1 91 ? -2.479 9.470 6.764 1.00 96.50 91 GLY A O 1
ATOM 710 N N . THR A 1 92 ? -3.283 10.939 5.260 1.00 95.94 92 THR A N 1
ATOM 711 C CA . THR A 1 92 ? -4.417 10.106 4.842 1.00 95.94 92 THR A CA 1
ATOM 712 C C . THR A 1 92 ? -3.944 8.801 4.185 1.00 95.94 92 THR A C 1
ATOM 714 O O . THR A 1 92 ? -4.413 7.720 4.545 1.00 95.94 92 THR A O 1
ATOM 717 N N . LEU A 1 93 ? -2.973 8.869 3.274 1.00 95.25 93 LEU A N 1
ATOM 718 C CA . LEU A 1 93 ? -2.422 7.690 2.595 1.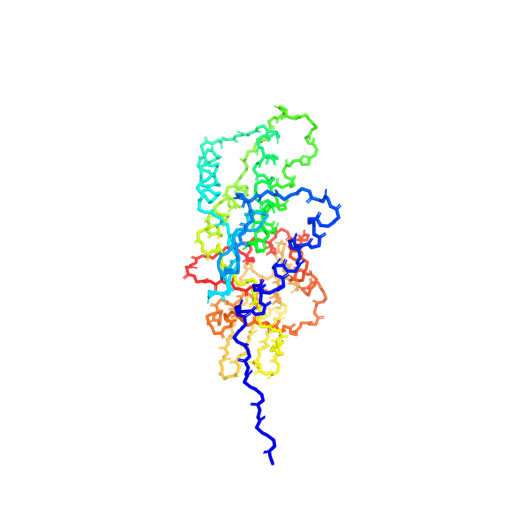00 95.25 93 LEU A CA 1
ATOM 719 C C . LEU A 1 93 ? -1.558 6.815 3.509 1.00 95.25 93 LEU A C 1
ATOM 721 O O . LEU A 1 93 ? -1.537 5.593 3.369 1.00 95.25 93 LEU A O 1
ATOM 725 N N . ASN A 1 94 ? -0.892 7.413 4.495 1.00 94.06 94 ASN A N 1
ATOM 726 C CA . ASN A 1 94 ? -0.176 6.689 5.538 1.00 94.06 94 ASN A CA 1
ATOM 727 C C . ASN A 1 94 ? -1.126 5.811 6.359 1.00 94.06 94 ASN A C 1
ATOM 729 O O . ASN A 1 94 ? -0.781 4.675 6.679 1.00 94.06 94 ASN A O 1
ATOM 733 N N . PHE A 1 95 ? -2.332 6.305 6.663 1.00 92.62 95 PHE A N 1
ATOM 734 C CA . PHE A 1 95 ? -3.371 5.486 7.285 1.00 92.62 95 PHE A CA 1
ATOM 735 C C . PHE A 1 95 ? -3.825 4.354 6.354 1.00 92.62 95 PHE A C 1
ATOM 737 O O . PHE A 1 95 ? -3.892 3.205 6.788 1.00 92.62 95 PHE A O 1
ATOM 744 N N . ALA A 1 96 ? -4.060 4.652 5.071 1.00 92.38 96 ALA A N 1
ATOM 745 C CA . ALA A 1 96 ? -4.436 3.646 4.075 1.00 92.38 96 ALA A CA 1
ATOM 746 C C . ALA A 1 96 ? -3.386 2.528 3.924 1.00 92.38 96 ALA A C 1
ATOM 748 O O . ALA A 1 96 ? -3.756 1.374 3.729 1.00 92.38 96 ALA A O 1
ATOM 749 N N . CYS A 1 97 ? -2.092 2.821 4.114 1.00 89.25 97 CYS A N 1
ATOM 750 C CA . CYS A 1 97 ? -1.022 1.816 4.060 1.00 89.25 97 CYS A CA 1
ATOM 751 C C . CYS A 1 97 ? -1.189 0.663 5.069 1.00 89.25 97 CYS A C 1
ATOM 753 O O . CYS A 1 97 ? -0.558 -0.373 4.883 1.00 89.25 97 CYS A O 1
ATOM 755 N N . LYS A 1 98 ? -2.011 0.812 6.122 1.00 86.00 98 LYS A N 1
ATOM 756 C CA . LYS A 1 98 ? -2.310 -0.281 7.067 1.00 86.00 98 LYS A CA 1
ATOM 757 C C . LYS A 1 98 ? -3.028 -1.462 6.406 1.00 86.00 98 LYS A C 1
ATOM 759 O O . LYS A 1 98 ? -2.850 -2.588 6.847 1.00 86.00 98 LYS A O 1
ATOM 764 N N . VAL A 1 99 ? -3.824 -1.190 5.373 1.00 86.06 99 VAL A N 1
ATOM 765 C CA . VAL A 1 99 ? -4.576 -2.197 4.597 1.00 86.06 99 VAL A CA 1
ATOM 766 C C . VAL A 1 99 ? -4.218 -2.185 3.111 1.00 86.06 99 VAL A C 1
ATOM 768 O O . VAL A 1 99 ? -4.705 -2.997 2.339 1.00 86.06 99 VAL A O 1
ATOM 771 N N . VAL A 1 100 ? -3.318 -1.285 2.711 1.00 85.69 100 VAL A N 1
ATOM 772 C CA . VAL A 1 100 ? -2.709 -1.225 1.380 1.00 85.69 100 VAL A CA 1
ATOM 773 C C . VAL A 1 100 ? -1.180 -1.239 1.522 1.00 85.69 100 VAL A C 1
ATOM 775 O O . VAL A 1 100 ? -0.518 -0.224 1.273 1.00 85.69 100 VAL A O 1
ATOM 778 N N . PRO A 1 101 ? -0.574 -2.372 1.928 1.00 76.69 101 PRO A N 1
ATOM 779 C CA . PRO A 1 101 ? 0.876 -2.472 2.076 1.00 76.69 101 PRO A CA 1
ATOM 780 C C . PRO A 1 101 ? 1.705 -2.052 0.842 1.00 76.69 101 PRO A C 1
ATOM 782 O O . PRO A 1 101 ? 2.728 -1.387 1.047 1.00 76.69 101 PRO A O 1
ATOM 785 N N . PRO A 1 102 ? 1.319 -2.353 -0.423 1.00 79.06 102 PRO A N 1
ATOM 786 C CA . PRO A 1 102 ? 2.133 -1.975 -1.586 1.00 79.06 102 PRO A CA 1
ATOM 787 C C . PRO A 1 102 ? 2.145 -0.461 -1.860 1.00 79.06 102 PRO A C 1
ATOM 789 O O . PRO A 1 102 ? 2.977 0.022 -2.625 1.00 79.06 102 PRO A O 1
ATOM 792 N N . GLY A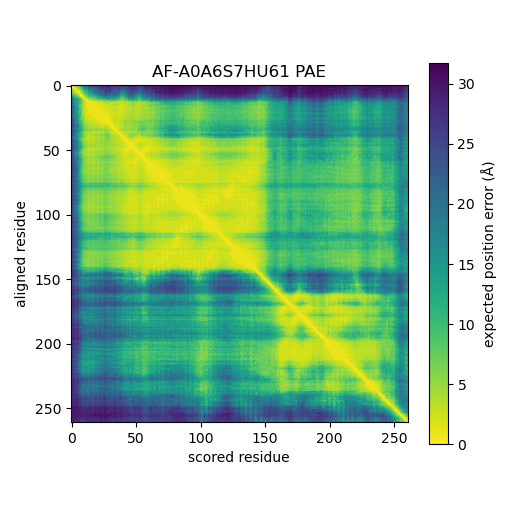 1 103 ? 1.287 0.325 -1.198 1.00 85.38 103 GLY A N 1
ATOM 793 C CA . GLY A 1 103 ? 1.261 1.784 -1.331 1.00 85.38 103 GLY A CA 1
ATOM 794 C C . GLY A 1 103 ? 2.478 2.498 -0.731 1.00 85.38 103 GLY A C 1
ATOM 795 O O . GLY A 1 103 ? 2.805 3.621 -1.122 1.00 85.38 103 GLY A O 1
ATOM 796 N N . ARG A 1 104 ? 3.193 1.860 0.206 1.00 85.12 104 ARG A N 1
ATOM 797 C CA . ARG A 1 104 ? 4.275 2.492 0.981 1.00 85.12 104 ARG A CA 1
ATOM 798 C C . ARG A 1 104 ? 5.415 3.077 0.119 1.00 85.12 104 ARG A C 1
ATOM 800 O O . ARG A 1 104 ? 5.760 4.239 0.348 1.00 85.12 104 ARG A O 1
ATOM 807 N N . PRO A 1 105 ? 5.962 2.354 -0.880 1.00 82.31 105 PRO A N 1
ATOM 808 C CA . PRO A 1 105 ? 6.860 2.891 -1.906 1.00 82.31 105 PRO A CA 1
ATOM 809 C C . PRO A 1 105 ? 6.461 4.247 -2.503 1.00 82.31 105 PRO A C 1
ATOM 811 O O . PRO A 1 105 ? 7.292 5.145 -2.640 1.00 82.31 105 PRO A O 1
ATOM 814 N N . PHE A 1 106 ? 5.189 4.391 -2.871 1.00 88.06 106 PHE A N 1
ATOM 815 C CA . PHE A 1 106 ? 4.647 5.577 -3.537 1.00 88.06 106 PHE A CA 1
ATOM 816 C C . PHE A 1 106 ? 4.478 6.731 -2.573 1.00 88.06 106 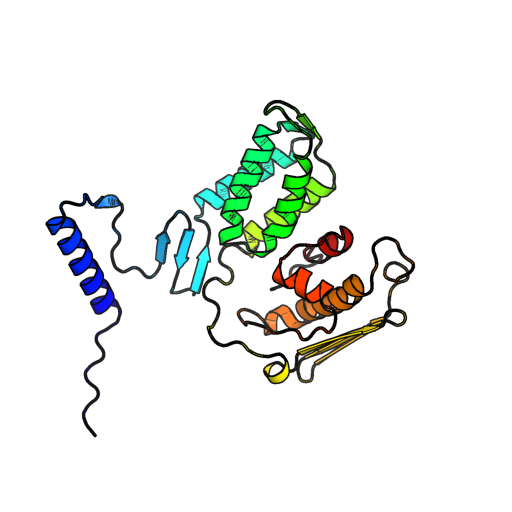PHE A C 1
ATOM 818 O O . PHE A 1 106 ? 4.816 7.869 -2.883 1.00 88.06 106 PHE A O 1
ATOM 825 N N . LEU A 1 107 ? 3.999 6.420 -1.368 1.00 91.50 107 LEU A N 1
ATOM 826 C CA . LEU A 1 107 ? 3.911 7.401 -0.301 1.00 91.50 107 LEU A CA 1
ATOM 827 C C . LEU A 1 107 ? 5.277 8.006 0.017 1.00 91.50 107 LEU A C 1
ATOM 829 O O . LEU A 1 107 ? 5.374 9.209 0.230 1.00 91.50 107 LEU A O 1
ATOM 833 N N . GLN A 1 108 ? 6.335 7.189 0.027 1.00 88.94 108 GLN A N 1
ATOM 834 C CA . GLN A 1 108 ? 7.680 7.682 0.305 1.00 88.94 108 GLN A CA 1
ATOM 835 C C . GLN A 1 108 ? 8.133 8.718 -0.727 1.00 88.94 108 GLN A C 1
ATOM 837 O O . GLN A 1 108 ? 8.694 9.738 -0.344 1.00 88.94 108 GLN A O 1
ATOM 842 N N . ARG A 1 109 ? 7.839 8.513 -2.015 1.00 88.44 109 ARG A N 1
ATOM 843 C CA . ARG A 1 109 ? 8.164 9.503 -3.052 1.00 88.44 109 ARG A CA 1
ATOM 844 C C . ARG A 1 109 ? 7.373 10.798 -2.893 1.00 88.44 109 ARG A C 1
ATOM 846 O O . ARG A 1 109 ? 7.934 11.868 -3.100 1.00 88.44 109 ARG A O 1
ATOM 853 N N . MET A 1 110 ? 6.114 10.722 -2.457 1.00 93.81 110 MET A N 1
ATOM 854 C CA . MET A 1 110 ? 5.333 11.914 -2.104 1.00 93.81 110 MET A CA 1
ATOM 855 C C . MET A 1 110 ? 5.924 12.650 -0.891 1.00 93.81 110 MET A C 1
ATOM 857 O O . MET A 1 110 ? 6.001 13.875 -0.906 1.00 93.81 110 MET A O 1
ATOM 861 N N . ILE A 1 111 ? 6.393 11.921 0.130 1.00 93.88 111 ILE A N 1
ATOM 862 C CA . ILE A 1 111 ? 7.117 12.490 1.283 1.00 93.88 111 ILE A CA 1
ATOM 863 C C . ILE A 1 111 ? 8.411 13.169 0.828 1.00 93.88 111 ILE A C 1
ATOM 865 O O . ILE A 1 111 ? 8.779 14.220 1.340 1.00 93.88 111 ILE A O 1
ATOM 869 N N . ASP A 1 112 ? 9.102 12.616 -0.163 1.00 92.88 112 ASP A N 1
ATOM 870 C CA . ASP A 1 112 ? 10.356 13.197 -0.635 1.00 92.88 112 ASP A CA 1
ATOM 871 C C . ASP A 1 112 ? 10.162 14.582 -1.274 1.00 92.88 112 ASP A C 1
ATOM 873 O O . ASP A 1 112 ? 11.069 15.410 -1.203 1.00 92.88 112 ASP A O 1
ATOM 877 N N . LEU A 1 113 ? 8.965 14.883 -1.793 1.00 93.00 113 LEU A N 1
ATOM 878 C CA . LEU A 1 113 ? 8.605 16.218 -2.286 1.00 93.00 113 LEU A CA 1
ATOM 879 C C . LEU A 1 113 ? 8.487 17.264 -1.171 1.00 93.00 113 LEU A C 1
ATOM 881 O O . LEU A 1 113 ? 8.576 18.456 -1.454 1.00 93.00 113 LEU A O 1
ATOM 885 N N . THR A 1 114 ? 8.292 16.849 0.085 1.00 94.38 114 THR A N 1
ATOM 886 C CA . THR A 1 114 ? 8.233 17.776 1.225 1.00 94.38 114 THR A CA 1
ATOM 887 C C . THR A 1 114 ? 9.620 18.141 1.749 1.00 94.38 114 THR A C 1
ATOM 889 O O . THR A 1 114 ? 9.739 18.995 2.628 1.00 94.38 114 THR A O 1
ATOM 892 N N . ARG A 1 115 ? 10.685 17.480 1.273 1.00 91.50 115 ARG A N 1
ATOM 893 C CA . ARG A 1 115 ? 12.049 17.738 1.749 1.00 91.50 115 ARG A CA 1
ATOM 894 C C . ARG A 1 115 ? 12.460 19.170 1.418 1.00 91.50 115 ARG A C 1
ATOM 896 O O . ARG A 1 115 ? 12.194 19.669 0.331 1.00 91.50 115 ARG A O 1
ATOM 903 N N . ASN A 1 116 ? 13.155 19.806 2.357 1.00 90.62 116 ASN A N 1
ATOM 904 C CA . ASN A 1 116 ? 13.658 21.182 2.255 1.00 90.62 116 ASN A CA 1
ATOM 905 C C . ASN A 1 116 ? 12.580 22.281 2.162 1.00 90.62 116 ASN A C 1
ATOM 907 O O . ASN A 1 116 ? 12.925 23.448 1.979 1.00 90.62 116 ASN A O 1
ATOM 911 N N . VAL A 1 117 ? 11.297 21.953 2.352 1.00 92.12 117 VAL A N 1
ATOM 912 C CA . VAL A 1 117 ? 10.210 22.937 2.457 1.00 92.12 117 VAL A CA 1
ATOM 913 C C . VAL A 1 117 ? 9.882 23.142 3.932 1.00 92.12 117 VAL A C 1
ATOM 915 O O . VAL A 1 117 ? 9.503 22.198 4.618 1.00 92.12 117 VAL A O 1
ATOM 918 N N . LYS A 1 118 ? 10.087 24.364 4.435 1.00 92.19 118 LYS A N 1
ATOM 919 C CA . LYS A 1 118 ? 10.037 24.655 5.878 1.00 92.19 118 LYS A CA 1
ATOM 920 C C . LYS A 1 118 ? 8.648 25.057 6.374 1.00 92.19 118 LYS A C 1
ATOM 922 O O . LYS A 1 118 ? 8.180 24.512 7.366 1.00 92.19 118 LYS A O 1
ATOM 927 N N . GLU A 1 119 ? 7.981 25.966 5.667 1.00 95.38 119 GLU A N 1
ATOM 928 C CA . GLU A 1 119 ? 6.724 26.549 6.138 1.00 95.38 119 GLU A CA 1
ATOM 929 C C . GLU A 1 119 ? 5.493 25.877 5.535 1.00 95.38 119 GLU A C 1
ATOM 931 O O . GLU A 1 119 ? 5.455 25.514 4.358 1.00 95.38 119 GLU A O 1
ATOM 936 N N . SER A 1 120 ? 4.437 25.776 6.340 1.00 94.19 120 SER A N 1
ATOM 937 C CA . SER A 1 120 ? 3.187 25.091 5.979 1.00 94.19 120 SER A CA 1
ATOM 938 C C . SER A 1 120 ? 2.468 25.687 4.758 1.00 94.19 120 SER A C 1
ATOM 940 O O . SER A 1 120 ? 1.788 24.960 4.033 1.00 94.19 120 SER A O 1
ATOM 942 N N . HIS A 1 121 ? 2.634 26.988 4.513 1.00 95.19 121 HIS A N 1
ATOM 943 C CA . HIS A 1 121 ? 2.016 27.727 3.409 1.00 95.19 121 HIS A CA 1
ATOM 944 C C . HIS A 1 121 ? 2.897 27.791 2.150 1.00 95.19 121 HIS A C 1
ATOM 946 O O . HIS A 1 121 ? 2.449 28.286 1.118 1.00 95.19 121 HIS A O 1
ATOM 952 N N . HIS A 1 122 ? 4.139 27.292 2.200 1.00 97.12 122 HIS A N 1
ATOM 953 C CA . HIS A 1 122 ? 4.997 27.245 1.019 1.00 97.12 122 HIS A CA 1
ATOM 954 C C . HIS A 1 122 ? 4.423 26.301 -0.038 1.00 97.12 122 HIS A C 1
ATOM 956 O O . HIS A 1 122 ? 3.962 25.201 0.275 1.00 97.12 122 HIS A O 1
ATOM 962 N N . HIS A 1 123 ? 4.494 26.725 -1.299 1.00 96.44 123 HIS A N 1
ATOM 963 C CA . HIS A 1 123 ? 4.006 25.943 -2.426 1.00 96.44 123 HIS A CA 1
ATOM 964 C C . HIS A 1 123 ? 5.051 24.951 -2.945 1.00 96.44 123 HIS A C 1
ATOM 966 O O . HIS A 1 123 ? 6.225 25.270 -3.116 1.00 96.44 123 HIS A O 1
ATOM 972 N N . ILE A 1 124 ? 4.573 23.755 -3.271 1.00 96.62 124 ILE A N 1
ATOM 973 C CA . ILE A 1 124 ? 5.299 22.660 -3.901 1.00 96.62 124 ILE A CA 1
ATOM 974 C C . ILE A 1 124 ? 4.691 22.449 -5.283 1.00 96.62 124 ILE A C 1
ATOM 976 O O . ILE A 1 124 ? 3.478 22.278 -5.431 1.00 96.62 124 ILE A O 1
ATOM 980 N N . LYS A 1 125 ? 5.533 22.467 -6.317 1.00 96.12 125 LYS A N 1
ATOM 981 C CA . LYS A 1 125 ? 5.106 22.159 -7.683 1.00 96.12 125 LYS A CA 1
ATOM 982 C C . LYS A 1 125 ? 4.903 20.652 -7.823 1.00 96.12 125 LYS A C 1
ATOM 984 O O . LYS A 1 125 ? 5.819 19.876 -7.555 1.00 96.12 125 LYS A O 1
ATOM 989 N N . LEU A 1 126 ? 3.726 20.247 -8.289 1.00 95.94 126 LEU A N 1
ATOM 990 C CA . LEU A 1 126 ? 3.420 18.841 -8.533 1.00 95.94 126 LEU A CA 1
ATOM 991 C C . LEU A 1 126 ? 4.051 18.428 -9.865 1.00 95.94 126 LEU A C 1
ATOM 993 O O . LEU A 1 126 ? 3.785 19.023 -10.910 1.00 95.94 126 LEU A O 1
ATOM 997 N N . ASN A 1 127 ? 4.951 17.447 -9.819 1.00 92.75 127 ASN A N 1
ATOM 998 C CA . ASN A 1 127 ? 5.675 16.970 -10.994 1.00 92.75 127 ASN A CA 1
ATOM 999 C C . ASN A 1 127 ? 5.008 15.723 -11.598 1.00 92.75 127 ASN A C 1
ATOM 1001 O O . ASN A 1 127 ? 4.117 15.118 -11.008 1.00 92.75 127 ASN A O 1
ATOM 1005 N N . LEU A 1 128 ? 5.467 15.307 -12.780 1.00 91.31 128 LEU A N 1
ATOM 1006 C CA . LEU A 1 128 ? 4.936 14.120 -13.456 1.00 91.31 128 LEU A CA 1
ATOM 1007 C C . LEU A 1 128 ? 5.046 12.845 -12.599 1.00 91.31 128 LEU A C 1
ATOM 1009 O O . LEU A 1 128 ? 4.179 11.980 -12.680 1.00 91.31 128 LEU A O 1
ATOM 1013 N N . GLY A 1 129 ? 6.094 12.726 -11.777 1.00 89.12 129 GLY A N 1
ATOM 1014 C CA . GLY A 1 129 ? 6.268 11.606 -10.849 1.00 89.12 129 GLY A CA 1
ATOM 1015 C C . GLY A 1 129 ? 5.152 11.544 -9.808 1.00 89.12 129 GLY A C 1
ATOM 1016 O O . GLY A 1 129 ? 4.552 10.490 -9.629 1.00 89.12 129 GLY A O 1
ATOM 1017 N N . PHE A 1 130 ? 4.792 12.685 -9.215 1.00 94.50 130 PHE A N 1
ATOM 1018 C CA . PHE A 1 130 ? 3.663 12.784 -8.291 1.00 94.50 130 PHE A CA 1
ATOM 1019 C C . PHE A 1 130 ? 2.357 12.297 -8.925 1.00 94.50 130 PHE A C 1
ATOM 1021 O O . PHE A 1 130 ? 1.644 11.506 -8.318 1.00 94.50 130 PHE A O 1
ATOM 1028 N N . PHE A 1 131 ? 2.047 12.727 -10.152 1.00 94.81 131 PHE A N 1
ATOM 1029 C CA . PHE A 1 131 ? 0.806 12.317 -10.820 1.00 94.81 131 PHE A CA 1
ATOM 1030 C C . PHE A 1 131 ? 0.794 10.833 -11.194 1.00 94.81 131 PHE A C 1
ATOM 1032 O O . PHE A 1 131 ? -0.252 10.193 -11.103 1.00 94.81 131 PHE A O 1
ATOM 1039 N N . LYS A 1 132 ? 1.949 10.254 -11.545 1.00 91.94 132 LYS A N 1
ATOM 1040 C CA . LYS A 1 132 ? 2.080 8.797 -11.706 1.00 91.94 132 LYS A CA 1
ATOM 1041 C C . LYS A 1 132 ? 1.813 8.070 -10.390 1.00 91.94 132 LYS A C 1
ATOM 1043 O O . LYS A 1 132 ? 1.089 7.079 -10.376 1.00 91.94 132 LYS A O 1
ATOM 1048 N N . ASP A 1 133 ? 2.337 8.592 -9.285 1.00 91.81 133 ASP A N 1
ATOM 1049 C CA . ASP A 1 133 ? 2.123 8.008 -7.963 1.00 91.81 133 ASP A CA 1
ATOM 1050 C C . ASP A 1 133 ? 0.662 8.130 -7.519 1.00 91.81 133 ASP A C 1
ATOM 1052 O O . ASP A 1 133 ? 0.104 7.187 -6.963 1.00 91.81 133 ASP A O 1
ATOM 1056 N N . LEU A 1 134 ? 0.017 9.259 -7.816 1.00 94.56 134 LEU A N 1
ATOM 1057 C CA . LEU A 1 134 ? -1.403 9.491 -7.559 1.00 94.56 134 LEU A CA 1
ATOM 1058 C C . LEU A 1 134 ? -2.289 8.523 -8.361 1.00 94.56 134 LEU A C 1
ATOM 1060 O O . LEU A 1 134 ? -3.216 7.931 -7.807 1.00 94.56 134 LEU A O 1
ATOM 1064 N N . ALA A 1 135 ? -1.976 8.308 -9.642 1.00 92.00 135 ALA A N 1
ATOM 1065 C CA . ALA A 1 135 ? -2.672 7.338 -10.486 1.00 92.00 135 ALA A CA 1
ATOM 1066 C C . ALA A 1 135 ? -2.529 5.906 -9.944 1.00 92.00 135 ALA A C 1
ATOM 1068 O O . ALA A 1 135 ? -3.506 5.159 -9.892 1.00 92.00 135 ALA A O 1
ATOM 1069 N N . MET A 1 136 ? -1.341 5.544 -9.461 1.00 88.62 136 MET A N 1
ATOM 1070 C CA . MET A 1 136 ? -1.115 4.249 -8.818 1.00 88.62 136 MET A CA 1
ATOM 1071 C C . MET A 1 136 ? -1.903 4.094 -7.520 1.00 88.62 136 MET A C 1
ATOM 1073 O O . MET A 1 136 ? -2.549 3.070 -7.294 1.00 88.62 136 MET A O 1
ATOM 1077 N N . TRP A 1 137 ? -1.946 5.141 -6.701 1.00 92.94 137 TRP A N 1
ATOM 1078 C CA . TRP A 1 137 ? -2.766 5.172 -5.496 1.00 92.94 137 TRP A CA 1
ATOM 1079 C C . TRP A 1 137 ? -4.260 4.978 -5.773 1.00 92.94 137 TRP A C 1
ATOM 1081 O O . TRP A 1 137 ? -4.933 4.280 -5.014 1.00 92.94 137 TRP A O 1
ATOM 1091 N N . LYS A 1 138 ? -4.786 5.513 -6.878 1.00 91.62 138 LYS A N 1
ATOM 1092 C CA . LYS A 1 138 ? -6.171 5.249 -7.303 1.00 91.62 138 LYS A CA 1
ATOM 1093 C C . LYS A 1 138 ? -6.424 3.773 -7.594 1.00 91.62 138 LYS A C 1
ATOM 1095 O O . LYS A 1 138 ? -7.460 3.242 -7.180 1.00 91.62 138 LYS A O 1
ATOM 1100 N N . GLN A 1 139 ? -5.488 3.116 -8.277 1.00 89.31 139 GLN A N 1
ATOM 1101 C CA . GLN A 1 139 ? -5.581 1.683 -8.554 1.00 89.31 139 GLN A CA 1
ATOM 1102 C C . GLN A 1 139 ? -5.538 0.875 -7.259 1.00 89.31 139 GLN A C 1
ATOM 1104 O O . GLN A 1 139 ? -6.376 0.002 -7.061 1.00 89.31 139 GLN A O 1
ATOM 1109 N N . PHE A 1 140 ? -4.643 1.217 -6.332 1.00 88.44 140 PHE A N 1
ATOM 1110 C CA . PHE A 1 140 ? -4.578 0.547 -5.038 1.00 88.44 140 PHE A CA 1
ATOM 1111 C C . PHE A 1 140 ? -5.861 0.673 -4.225 1.00 88.44 140 PHE A C 1
ATOM 1113 O O . PHE A 1 140 ? -6.377 -0.319 -3.724 1.00 88.44 140 PHE A O 1
ATOM 1120 N N . ILE A 1 141 ? -6.411 1.879 -4.105 1.00 90.00 141 ILE A N 1
ATOM 1121 C CA . ILE A 1 141 ? -7.636 2.097 -3.327 1.00 90.00 141 ILE A CA 1
ATOM 1122 C C . ILE A 1 141 ? -8.830 1.354 -3.939 1.00 90.00 141 ILE A C 1
ATOM 1124 O O . ILE A 1 141 ? -9.737 0.955 -3.215 1.00 90.00 141 ILE A O 1
ATOM 1128 N N . THR A 1 142 ? -8.831 1.153 -5.257 1.00 84.88 142 THR A N 1
ATOM 1129 C CA . THR A 1 142 ? -9.918 0.457 -5.957 1.00 84.88 142 THR A CA 1
ATOM 1130 C C . THR A 1 142 ? -9.757 -1.060 -5.920 1.00 84.88 142 THR A C 1
ATOM 1132 O O . THR A 1 142 ? -10.745 -1.755 -5.717 1.00 84.88 142 THR A O 1
ATOM 1135 N N . ASN A 1 143 ? -8.531 -1.565 -6.069 1.00 80.38 143 ASN A N 1
ATOM 1136 C CA . ASN A 1 143 ? -8.277 -2.987 -6.311 1.00 80.38 143 ASN A CA 1
ATOM 1137 C C . ASN A 1 143 ? -7.679 -3.726 -5.106 1.00 80.38 143 ASN A C 1
ATOM 1139 O O . ASN A 1 143 ? -7.668 -4.951 -5.105 1.00 80.38 143 ASN A O 1
ATOM 1143 N N . TRP A 1 144 ? -7.144 -3.007 -4.112 1.00 74.00 144 TRP A N 1
ATOM 1144 C CA . TRP A 1 144 ? -6.409 -3.587 -2.978 1.00 74.00 144 TRP A CA 1
ATOM 1145 C C . TRP A 1 144 ? -7.111 -3.415 -1.631 1.00 74.00 144 TRP A C 1
ATOM 1147 O O . TRP A 1 144 ? -6.715 -4.014 -0.636 1.00 74.00 144 TRP A O 1
ATOM 1157 N N . ASN A 1 145 ? -8.133 -2.566 -1.546 1.00 76.56 145 ASN A N 1
ATOM 1158 C CA . ASN A 1 145 ? -8.806 -2.338 -0.277 1.00 76.56 145 ASN A CA 1
ATOM 1159 C C . ASN A 1 145 ? -9.568 -3.597 0.170 1.00 76.56 145 ASN A C 1
ATOM 1161 O O . ASN A 1 145 ? -10.623 -3.890 -0.386 1.00 76.56 145 ASN A O 1
ATOM 1165 N N . GLY A 1 146 ? -9.050 -4.306 1.177 1.00 65.62 146 GLY A N 1
ATOM 1166 C CA . GLY A 1 146 ? -9.544 -5.634 1.562 1.00 65.62 146 GLY A CA 1
ATOM 1167 C C . GLY A 1 146 ? -8.671 -6.799 1.093 1.00 65.62 146 GLY A C 1
ATOM 1168 O O . GLY A 1 146 ? -9.064 -7.944 1.238 1.00 65.62 146 GLY A O 1
ATOM 1169 N N . ALA A 1 147 ? -7.474 -6.562 0.558 1.00 63.28 147 ALA A N 1
ATOM 1170 C CA . ALA A 1 147 ? -6.582 -7.658 0.197 1.00 63.28 147 ALA A CA 1
ATOM 1171 C C . ALA A 1 147 ? -5.695 -8.086 1.384 1.00 63.28 147 ALA A C 1
ATOM 1173 O O . ALA A 1 147 ? -4.967 -7.273 1.956 1.00 63.28 147 ALA A O 1
ATOM 1174 N N . ASN A 1 148 ? -5.725 -9.387 1.698 1.00 60.53 148 ASN A N 1
ATOM 1175 C CA . ASN A 1 148 ? -4.670 -10.128 2.399 1.00 60.53 148 ASN A CA 1
ATOM 1176 C C . ASN A 1 148 ? -4.198 -9.574 3.755 1.00 60.53 148 ASN A C 1
ATOM 1178 O O . ASN A 1 148 ? -3.032 -9.223 3.933 1.00 60.53 148 ASN A O 1
ATOM 1182 N N . PHE A 1 149 ? -5.090 -9.569 4.752 1.00 63.59 149 PHE A N 1
ATOM 1183 C CA . PHE A 1 149 ? -4.702 -9.297 6.144 1.00 63.59 149 PHE A CA 1
ATOM 1184 C C . PHE A 1 149 ? -4.483 -10.580 6.952 1.00 63.59 149 PHE A C 1
ATOM 1186 O O . PHE A 1 149 ? -3.477 -10.723 7.649 1.00 63.59 149 PHE A O 1
ATOM 1193 N N . PHE A 1 150 ? -5.391 -11.547 6.820 1.00 63.56 150 PHE A N 1
ATOM 1194 C CA . PHE A 1 150 ? -5.292 -12.834 7.502 1.00 63.56 150 PHE A CA 1
ATOM 1195 C C . PHE A 1 150 ? -4.595 -13.860 6.603 1.00 63.56 150 PHE A C 1
ATOM 1197 O O . PHE A 1 150 ? -5.201 -14.808 6.113 1.00 63.56 150 PHE A O 1
ATOM 1204 N N . LEU A 1 151 ? -3.302 -13.644 6.357 1.00 59.50 151 LEU A N 1
ATOM 1205 C CA . LEU A 1 151 ? -2.483 -14.622 5.640 1.00 59.50 151 LEU A CA 1
ATOM 1206 C C . LEU A 1 151 ? -2.401 -15.929 6.439 1.00 59.50 151 LEU A C 1
ATOM 1208 O O . LEU A 1 151 ? -2.253 -15.895 7.664 1.00 59.50 151 LEU A O 1
ATOM 1212 N N . SER A 1 152 ? -2.429 -17.064 5.733 1.00 54.06 152 SER A N 1
ATOM 1213 C CA . SER A 1 152 ? -2.163 -18.382 6.321 1.00 54.06 152 SER A CA 1
ATOM 1214 C C . SER A 1 152 ? -0.888 -18.345 7.168 1.00 54.06 152 SER A C 1
ATOM 1216 O O . SER A 1 152 ? 0.123 -17.750 6.783 1.00 54.06 152 SER A O 1
ATOM 1218 N N . THR A 1 153 ? -0.928 -18.976 8.340 1.00 53.03 153 THR A N 1
ATOM 1219 C CA . THR A 1 153 ? 0.235 -19.102 9.230 1.00 53.03 153 THR A CA 1
ATOM 1220 C C . THR A 1 153 ? 1.314 -20.018 8.655 1.00 53.03 153 THR A C 1
ATOM 1222 O O . THR A 1 153 ? 2.456 -19.956 9.105 1.00 53.03 153 THR A O 1
ATOM 1225 N N . LEU A 1 154 ? 0.973 -20.830 7.651 1.00 54.00 154 LEU A N 1
ATOM 1226 C CA . LEU A 1 154 ? 1.892 -21.742 6.985 1.00 54.00 154 LEU A CA 1
ATOM 1227 C C . LEU A 1 154 ? 2.611 -21.018 5.844 1.00 54.00 154 LEU A C 1
ATOM 1229 O O . LEU A 1 154 ? 1.984 -20.565 4.885 1.00 54.00 154 LEU A O 1
ATOM 1233 N N . TRP A 1 155 ? 3.934 -20.917 5.957 1.00 53.84 155 TRP A N 1
ATOM 1234 C CA . TRP A 1 155 ? 4.793 -20.552 4.836 1.00 53.84 155 TRP A CA 1
ATOM 1235 C C . TRP A 1 155 ? 4.781 -21.688 3.813 1.00 53.84 155 TRP A C 1
ATOM 1237 O O . TRP A 1 155 ? 4.942 -22.846 4.192 1.00 53.84 155 TRP A O 1
ATOM 1247 N N . GLN A 1 156 ? 4.579 -21.359 2.538 1.00 58.19 156 GLN A N 1
ATOM 1248 C CA . GLN A 1 156 ? 4.901 -22.275 1.450 1.00 58.19 156 GLN A CA 1
ATOM 1249 C C . GLN A 1 156 ? 6.279 -21.861 0.943 1.00 58.19 156 GLN A C 1
ATOM 1251 O O . GLN A 1 156 ? 6.466 -20.750 0.442 1.00 58.19 156 GLN A O 1
ATOM 1256 N N . ASP A 1 157 ? 7.270 -22.706 1.205 1.00 54.31 157 ASP A N 1
ATOM 1257 C CA . ASP A 1 157 ? 8.638 -22.476 0.759 1.00 54.31 157 ASP A CA 1
ATOM 1258 C C . ASP A 1 157 ? 8.760 -22.588 -0.771 1.00 54.31 157 ASP A C 1
ATOM 1260 O O . ASP A 1 157 ? 7.884 -23.111 -1.466 1.00 54.31 157 ASP A O 1
ATOM 1264 N N . ALA A 1 158 ? 9.855 -22.050 -1.310 1.00 56.00 158 ALA A N 1
ATOM 1265 C CA . ALA A 1 158 ? 10.128 -22.091 -2.743 1.00 56.00 158 ALA A CA 1
ATOM 1266 C C . ALA A 1 158 ? 10.166 -23.527 -3.283 1.00 56.00 158 ALA A C 1
ATOM 1268 O O . ALA A 1 158 ? 9.804 -23.734 -4.434 1.00 56.00 158 ALA A O 1
ATOM 1269 N N . ASP A 1 159 ? 10.558 -24.507 -2.463 1.00 55.22 159 ASP A N 1
ATOM 1270 C CA . ASP A 1 159 ? 10.683 -25.914 -2.851 1.00 55.22 159 ASP A CA 1
ATOM 1271 C C . ASP A 1 159 ? 9.317 -26.608 -2.960 1.00 55.22 159 ASP A C 1
ATOM 1273 O O . ASP A 1 159 ? 9.084 -27.387 -3.885 1.00 55.22 159 ASP A O 1
ATOM 1277 N N . SER A 1 160 ? 8.372 -26.278 -2.076 1.00 60.00 160 SER A N 1
ATOM 1278 C CA . SER A 1 160 ? 6.982 -26.747 -2.140 1.00 60.00 160 SER A CA 1
ATOM 1279 C C . SER A 1 160 ? 6.195 -26.075 -3.263 1.00 60.00 160 SER A C 1
ATOM 1281 O O . SER A 1 160 ? 5.322 -26.703 -3.864 1.00 60.00 160 SER A O 1
ATOM 1283 N N . LEU A 1 161 ? 6.519 -24.820 -3.586 1.00 65.25 161 LEU A N 1
ATOM 1284 C CA . LEU A 1 161 ? 5.962 -24.102 -4.735 1.00 65.25 161 LEU A CA 1
ATOM 1285 C C . LEU A 1 161 ? 6.720 -24.376 -6.040 1.00 65.25 161 LEU A C 1
ATOM 1287 O O . LEU A 1 161 ? 6.189 -24.105 -7.113 1.00 65.25 161 LEU A O 1
ATOM 1291 N N . GLN A 1 162 ? 7.935 -24.915 -5.958 1.00 72.12 162 GLN A N 1
ATOM 1292 C CA . GLN A 1 162 ? 8.885 -25.073 -7.061 1.00 72.12 162 GLN A CA 1
ATOM 1293 C C . GLN A 1 162 ? 9.086 -23.769 -7.857 1.00 72.12 162 GLN A C 1
ATOM 1295 O O . GLN A 1 162 ? 9.103 -23.805 -9.088 1.00 72.12 162 GLN A O 1
ATOM 1300 N N . LEU A 1 163 ? 9.175 -22.624 -7.162 1.00 80.31 163 LEU A N 1
ATOM 1301 C CA . LEU A 1 163 ? 9.269 -21.281 -7.749 1.00 80.31 163 LEU A CA 1
ATOM 1302 C C . LEU A 1 163 ? 10.699 -20.734 -7.671 1.00 80.31 163 LEU A C 1
ATOM 1304 O O . LEU A 1 163 ? 11.168 -20.365 -6.596 1.00 80.31 163 LEU A O 1
ATOM 1308 N N . PHE A 1 164 ? 11.354 -20.605 -8.821 1.00 83.00 164 PHE A N 1
ATOM 1309 C CA . PHE A 1 164 ? 12.715 -20.079 -8.928 1.00 83.00 164 PHE A CA 1
ATOM 1310 C C . PHE A 1 164 ? 12.803 -19.059 -10.061 1.00 83.00 164 PHE A C 1
ATOM 1312 O O . PHE A 1 164 ? 12.182 -19.228 -11.111 1.00 83.00 164 PHE A O 1
ATOM 1319 N N . THR A 1 165 ? 13.582 -17.999 -9.863 1.00 86.06 165 THR A N 1
ATOM 1320 C CA . THR A 1 165 ? 13.824 -16.953 -10.866 1.00 86.06 165 THR A CA 1
ATOM 1321 C C . THR A 1 165 ? 15.305 -16.643 -10.927 1.00 86.06 165 THR A C 1
ATOM 1323 O O . THR A 1 165 ? 15.941 -16.578 -9.879 1.00 86.06 165 THR A O 1
ATOM 1326 N N . ASP A 1 166 ? 15.824 -16.406 -12.125 1.00 85.50 166 ASP A N 1
ATOM 1327 C CA . ASP A 1 166 ? 17.228 -16.065 -12.340 1.00 85.50 166 ASP A CA 1
ATOM 1328 C C . ASP A 1 166 ? 17.374 -15.010 -13.447 1.00 85.50 166 ASP A C 1
ATOM 1330 O O . ASP A 1 166 ? 16.529 -14.878 -14.343 1.00 85.50 166 ASP A O 1
ATOM 1334 N N . ALA A 1 167 ? 18.447 -14.232 -13.370 1.00 87.31 167 ALA A N 1
ATOM 1335 C CA . ALA A 1 167 ? 18.786 -13.186 -14.313 1.00 87.31 167 ALA A CA 1
ATOM 1336 C C . ALA A 1 167 ? 20.295 -13.162 -14.571 1.00 87.31 167 ALA A C 1
ATOM 1338 O O . ALA A 1 167 ? 21.106 -12.915 -13.687 1.00 87.31 167 ALA A O 1
ATOM 1339 N N . SER A 1 168 ? 20.674 -13.319 -15.836 1.00 86.12 168 SER A N 1
ATOM 1340 C CA . SER A 1 168 ? 22.044 -13.110 -16.292 1.00 86.12 168 SER A CA 1
ATOM 1341 C C . SER A 1 168 ? 22.279 -11.630 -16.572 1.00 86.12 168 SER A C 1
ATOM 1343 O O . SER A 1 168 ? 21.471 -11.000 -17.246 1.00 86.12 168 SER A O 1
ATOM 1345 N N . GLY A 1 169 ? 23.418 -11.075 -16.154 1.00 80.88 169 GLY A N 1
ATOM 1346 C CA . GLY A 1 169 ? 23.726 -9.658 -16.375 1.00 80.88 169 GLY A CA 1
ATOM 1347 C C . GLY A 1 169 ? 23.699 -9.211 -17.847 1.00 80.88 169 GLY A C 1
ATOM 1348 O O . GLY A 1 169 ? 23.338 -8.072 -18.150 1.00 80.88 169 GLY A O 1
ATOM 1349 N N . THR A 1 170 ? 24.055 -10.103 -18.775 1.00 78.94 170 THR A N 1
ATOM 1350 C CA . THR A 1 170 ? 24.277 -9.766 -20.192 1.00 78.94 170 THR A CA 1
ATOM 1351 C C . THR A 1 170 ? 23.301 -10.433 -21.158 1.00 78.94 170 THR A C 1
ATOM 1353 O O . THR A 1 170 ? 22.975 -9.832 -22.178 1.00 78.94 170 THR A O 1
ATOM 1356 N N . LEU A 1 171 ? 22.811 -11.639 -20.857 1.00 84.75 171 LEU A N 1
ATOM 1357 C CA . LEU A 1 171 ? 22.002 -12.428 -21.796 1.00 84.75 171 LEU A CA 1
ATOM 1358 C C . LEU A 1 171 ? 20.498 -12.177 -21.650 1.00 84.75 171 LEU A C 1
ATOM 1360 O O . LEU A 1 171 ? 19.822 -11.791 -22.605 1.00 84.75 171 LEU A O 1
ATOM 1364 N N . GLY A 1 172 ? 19.961 -12.403 -20.457 1.00 89.06 172 GLY A N 1
ATOM 1365 C CA . GLY A 1 172 ? 18.519 -12.429 -20.267 1.00 89.06 172 GLY A CA 1
ATOM 1366 C C . GLY A 1 172 ? 18.107 -12.868 -18.874 1.00 89.06 172 GLY A C 1
ATOM 1367 O O . GLY A 1 172 ? 18.897 -12.822 -17.936 1.00 89.06 172 GLY A O 1
ATOM 1368 N N . TYR A 1 173 ? 16.860 -13.293 -18.754 1.00 90.88 173 TYR A N 1
ATOM 1369 C CA . TYR A 1 173 ? 16.213 -13.656 -17.501 1.00 90.88 173 TYR A CA 1
ATOM 1370 C C . TYR A 1 173 ? 15.269 -14.839 -17.709 1.00 90.88 173 TYR A C 1
ATOM 1372 O O . TYR A 1 173 ? 14.831 -15.113 -18.830 1.00 90.88 173 TYR A O 1
ATOM 1380 N N . GLY A 1 174 ? 14.912 -15.518 -16.628 1.00 90.62 174 GLY A N 1
ATOM 1381 C CA . GLY A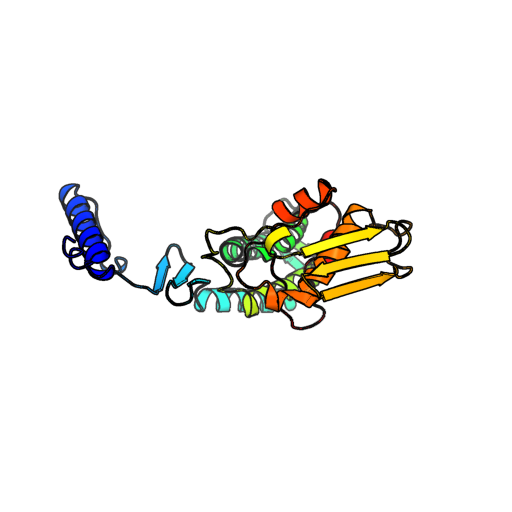 1 174 ? 13.965 -16.619 -16.671 1.00 90.62 174 GLY A CA 1
ATOM 1382 C C . GLY A 1 174 ? 13.443 -17.011 -15.300 1.00 90.62 174 GLY A C 1
ATOM 1383 O O . GLY A 1 174 ? 13.852 -16.481 -14.267 1.00 90.62 174 GLY A O 1
ATOM 1384 N N . GLY A 1 175 ? 12.513 -17.953 -15.304 1.00 89.69 175 GLY A N 1
ATOM 1385 C CA . GLY A 1 175 ? 11.999 -18.543 -14.081 1.00 89.69 175 GLY A CA 1
ATOM 1386 C C . GLY A 1 175 ? 11.214 -19.813 -14.344 1.00 89.69 175 GLY A C 1
ATOM 1387 O O . GLY A 1 175 ? 10.740 -20.051 -15.457 1.00 89.69 175 GLY A O 1
ATOM 1388 N N . ILE A 1 176 ? 11.059 -20.617 -13.301 1.00 87.88 176 ILE A N 1
ATOM 1389 C CA . ILE A 1 176 ? 10.306 -21.869 -13.289 1.00 87.88 176 ILE A CA 1
ATOM 1390 C C . ILE A 1 176 ? 9.346 -21.876 -12.095 1.00 87.88 176 ILE A C 1
ATOM 1392 O O . ILE A 1 176 ? 9.678 -21.370 -11.028 1.00 87.88 176 ILE A O 1
ATOM 1396 N N . PHE A 1 177 ? 8.146 -22.411 -12.302 1.00 85.75 177 PHE A N 1
ATOM 1397 C CA . PHE A 1 177 ? 7.109 -22.637 -11.302 1.00 85.75 177 PHE A CA 1
ATOM 1398 C C . PHE A 1 177 ? 6.460 -23.995 -11.554 1.00 85.75 177 PHE A C 1
ATOM 1400 O O . PHE A 1 177 ? 5.608 -24.149 -12.441 1.00 85.75 177 PHE A O 1
ATOM 1407 N N . GLY A 1 178 ? 6.895 -25.002 -10.803 1.00 84.44 178 GLY A N 1
ATOM 1408 C CA . GLY A 1 178 ? 6.518 -26.389 -11.048 1.00 84.44 178 GLY A CA 1
ATOM 1409 C C . GLY A 1 178 ? 6.948 -26.846 -12.441 1.00 84.44 178 GLY A C 1
ATOM 1410 O O . GLY A 1 178 ? 8.131 -26.899 -12.757 1.00 84.44 178 GLY A O 1
ATOM 1411 N N . THR A 1 179 ? 5.976 -27.142 -13.305 1.00 85.12 179 THR A N 1
ATOM 1412 C CA . THR A 1 179 ? 6.216 -27.522 -14.708 1.00 85.12 179 THR A CA 1
ATOM 1413 C C . THR A 1 179 ? 6.169 -26.344 -15.687 1.00 85.12 179 THR A C 1
ATOM 1415 O O . THR A 1 179 ? 6.394 -26.526 -16.884 1.00 85.12 179 THR A O 1
ATOM 1418 N N . LYS A 1 180 ? 5.854 -25.133 -15.212 1.00 88.69 180 LYS A N 1
ATOM 1419 C CA . LYS A 1 180 ? 5.766 -23.920 -16.037 1.00 88.69 180 LYS A CA 1
ATOM 1420 C C . LYS A 1 180 ? 7.089 -23.181 -16.003 1.00 88.69 180 LYS A C 1
ATOM 1422 O O . LYS A 1 180 ? 7.699 -23.079 -14.950 1.00 88.69 180 LYS A O 1
ATOM 1427 N N . TRP A 1 181 ? 7.496 -22.599 -17.120 1.00 92.19 181 TRP A N 1
ATOM 1428 C CA . TRP A 1 181 ? 8.721 -21.811 -17.187 1.00 92.19 181 TRP A CA 1
ATOM 1429 C C . TRP A 1 181 ? 8.568 -20.644 -18.159 1.00 92.19 181 TRP A C 1
ATOM 1431 O O . TRP A 1 181 ? 7.691 -20.651 -19.026 1.00 92.19 181 TRP A O 1
ATOM 1441 N N . PHE A 1 182 ? 9.414 -19.633 -17.996 1.00 92.56 182 PHE A N 1
ATOM 1442 C CA . PHE A 1 182 ? 9.567 -18.540 -18.948 1.00 92.56 182 PHE A CA 1
ATOM 1443 C C . PHE A 1 182 ? 11.041 -18.185 -19.117 1.00 92.56 182 PHE A C 1
ATOM 1445 O O . PHE A 1 182 ? 11.854 -18.392 -18.216 1.00 92.56 182 PHE A O 1
ATOM 1452 N N . GLN A 1 183 ? 11.359 -17.599 -20.267 1.00 93.94 183 GLN A N 1
ATOM 1453 C CA . GLN A 1 183 ? 12.644 -16.963 -20.523 1.00 93.94 183 GLN A CA 1
ATOM 1454 C C . GLN A 1 183 ? 12.444 -15.693 -21.352 1.00 93.94 183 GLN A C 1
ATOM 1456 O O . GLN A 1 183 ? 11.456 -15.569 -22.081 1.00 93.94 183 GLN A O 1
ATOM 1461 N N . GLY A 1 184 ? 13.408 -14.784 -21.297 1.00 90.12 184 GLY A N 1
ATOM 1462 C CA . GLY A 1 184 ? 13.473 -13.622 -22.172 1.00 90.12 184 GLY A CA 1
ATOM 1463 C C . GLY A 1 184 ? 14.889 -13.071 -22.270 1.00 90.12 184 GLY A C 1
ATOM 1464 O O . GLY A 1 184 ? 15.715 -13.281 -21.386 1.00 90.12 184 GLY A O 1
ATOM 1465 N N . THR A 1 185 ? 15.174 -12.363 -23.358 1.00 91.19 185 THR A N 1
ATOM 1466 C CA . THR A 1 185 ? 16.441 -11.650 -23.562 1.00 91.19 185 THR A CA 1
ATOM 1467 C C . THR A 1 185 ? 16.313 -10.192 -23.144 1.00 91.19 185 THR A C 1
ATOM 1469 O O . THR A 1 185 ? 15.226 -9.612 -23.204 1.00 91.19 185 THR A O 1
ATOM 1472 N N . TRP A 1 186 ? 17.421 -9.561 -22.749 1.00 87.50 186 TRP A N 1
ATOM 1473 C CA . TRP A 1 186 ? 17.387 -8.138 -22.416 1.00 87.50 186 TRP A CA 1
ATOM 1474 C C . TRP A 1 186 ? 17.157 -7.270 -23.645 1.00 87.50 186 TRP A C 1
ATOM 1476 O O . TRP A 1 186 ? 17.976 -7.231 -24.562 1.00 87.50 186 TRP A O 1
ATOM 1486 N N . GLU A 1 187 ? 16.083 -6.487 -23.605 1.00 84.69 187 GLU A N 1
ATOM 1487 C CA . GLU A 1 187 ? 15.923 -5.348 -24.505 1.00 84.69 187 GLU A CA 1
ATOM 1488 C C . GLU A 1 187 ? 17.109 -4.378 -24.363 1.00 84.69 187 GLU A C 1
ATOM 1490 O O . GLU A 1 187 ? 17.596 -4.180 -23.241 1.00 84.69 187 GLU A O 1
ATOM 1495 N N . PRO A 1 188 ? 17.519 -3.675 -25.436 1.00 81.69 188 PRO A N 1
ATOM 1496 C CA . PRO A 1 188 ? 18.624 -2.714 -25.386 1.00 81.69 188 PRO A CA 1
ATOM 1497 C C . PRO A 1 188 ? 18.471 -1.640 -24.296 1.00 81.69 188 PRO A C 1
ATOM 1499 O O . PRO A 1 188 ? 19.453 -1.089 -23.810 1.00 81.69 188 PRO A O 1
ATOM 1502 N N . SER A 1 189 ? 17.241 -1.332 -23.871 1.00 78.31 189 SER A N 1
ATOM 1503 C CA . SER A 1 189 ? 16.954 -0.374 -22.796 1.00 78.31 189 SER A CA 1
ATOM 1504 C C . SER A 1 189 ? 17.118 -0.922 -21.369 1.00 78.31 189 SER A C 1
ATOM 1506 O O . SER A 1 189 ? 17.014 -0.140 -20.416 1.00 78.31 189 SER A O 1
ATOM 1508 N N . HIS A 1 190 ? 17.315 -2.235 -21.206 1.00 77.69 190 HIS A N 1
ATOM 1509 C CA . HIS A 1 190 ? 17.403 -2.961 -19.925 1.00 77.69 190 HIS A CA 1
ATOM 1510 C C . HIS A 1 190 ? 18.759 -3.639 -19.702 1.00 77.69 190 HIS A C 1
ATOM 1512 O O . HIS A 1 190 ? 18.900 -4.435 -18.777 1.00 77.69 190 HIS A O 1
ATOM 1518 N N . GLN A 1 191 ? 19.743 -3.335 -20.543 1.00 80.31 191 GLN A N 1
ATOM 1519 C CA . GLN A 1 191 ? 21.111 -3.809 -20.379 1.00 80.31 191 GLN A CA 1
ATOM 1520 C C . GLN A 1 191 ? 21.840 -3.011 -19.283 1.00 80.31 191 GLN A C 1
ATOM 1522 O O . GLN A 1 191 ? 21.494 -1.861 -18.994 1.00 80.31 191 GLN A O 1
ATOM 1527 N N . LEU A 1 192 ? 22.836 -3.641 -18.649 1.00 80.75 192 LEU A N 1
ATOM 1528 C CA . LEU A 1 192 ? 23.592 -3.090 -17.512 1.00 80.75 192 LEU A CA 1
ATOM 1529 C C . LEU A 1 192 ? 24.316 -1.772 -17.814 1.00 80.75 192 LEU A C 1
ATOM 1531 O O . LEU A 1 192 ? 24.572 -0.990 -16.904 1.00 80.75 192 LEU A O 1
ATOM 1535 N N . ASP A 1 193 ? 24.638 -1.508 -19.078 1.00 79.19 193 ASP A N 1
ATOM 1536 C CA . ASP A 1 193 ? 25.276 -0.269 -19.524 1.00 79.19 193 ASP A CA 1
ATOM 1537 C C . ASP A 1 193 ? 24.329 0.944 -19.460 1.00 79.19 193 ASP A C 1
ATOM 1539 O O . ASP A 1 193 ? 24.762 2.092 -19.595 1.00 79.19 193 ASP A O 1
ATOM 1543 N N . LYS A 1 194 ? 23.024 0.721 -19.256 1.00 79.62 194 LYS A N 1
ATOM 1544 C CA . LYS A 1 194 ? 22.025 1.789 -19.224 1.00 79.62 194 LYS A CA 1
ATOM 1545 C C . LYS A 1 194 ? 21.881 2.411 -17.834 1.00 79.62 194 LYS A C 1
ATOM 1547 O O . LYS A 1 194 ? 21.877 1.719 -16.814 1.00 79.62 194 LYS A O 1
ATOM 1552 N N . PRO A 1 195 ? 21.643 3.735 -17.764 1.00 73.62 195 PRO A N 1
ATOM 1553 C CA . PRO A 1 195 ? 21.517 4.438 -16.495 1.00 73.62 195 PRO A CA 1
ATOM 1554 C C . PRO A 1 195 ? 20.373 3.874 -15.639 1.00 73.62 195 PRO A C 1
ATOM 1556 O O . PRO A 1 195 ? 19.219 3.758 -16.071 1.00 73.62 195 PRO A O 1
ATOM 1559 N N . GLY A 1 196 ? 20.703 3.546 -14.389 1.00 71.44 196 GLY A N 1
ATOM 1560 C CA . GLY A 1 196 ? 19.756 3.028 -13.402 1.00 71.44 196 GLY A CA 1
ATOM 1561 C C . GLY A 1 196 ? 19.379 1.554 -13.573 1.00 71.44 196 GLY A C 1
ATOM 1562 O O . GLY A 1 196 ? 18.395 1.142 -12.959 1.00 71.44 196 GLY A O 1
ATOM 1563 N N . ILE A 1 197 ? 20.118 0.793 -14.388 1.00 77.00 197 ILE A N 1
ATOM 1564 C CA . ILE A 1 197 ? 20.073 -0.672 -14.421 1.00 77.00 197 ILE A CA 1
ATOM 1565 C C . ILE A 1 197 ? 21.250 -1.201 -13.597 1.00 77.00 197 ILE A C 1
ATOM 1567 O O . ILE A 1 197 ? 22.381 -0.753 -13.745 1.00 77.00 197 ILE A O 1
ATOM 1571 N N . SER A 1 198 ? 20.966 -2.125 -12.689 1.00 83.62 198 SER A N 1
ATOM 1572 C CA . SER A 1 198 ? 21.959 -2.852 -11.902 1.00 83.62 198 SER A CA 1
ATOM 1573 C C . SER A 1 198 ? 21.605 -4.333 -11.906 1.00 83.62 198 SER A C 1
ATOM 1575 O O . SER A 1 198 ? 20.475 -4.691 -12.241 1.00 83.62 198 SER A O 1
ATOM 1577 N N . ILE A 1 199 ? 22.537 -5.182 -11.477 1.00 83.06 199 ILE A N 1
ATOM 1578 C CA . ILE A 1 199 ? 22.296 -6.624 -11.323 1.00 83.06 199 ILE A CA 1
ATOM 1579 C C . ILE A 1 199 ? 21.060 -6.864 -10.435 1.00 83.06 199 ILE A C 1
ATOM 1581 O O . ILE A 1 199 ? 20.120 -7.537 -10.843 1.00 83.06 199 ILE A O 1
ATOM 1585 N N . ALA A 1 200 ? 20.971 -6.155 -9.303 1.00 82.06 20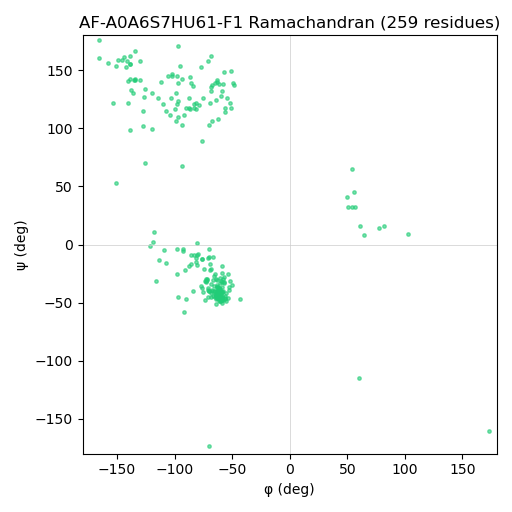0 ALA A N 1
ATOM 1586 C CA . ALA A 1 200 ? 19.804 -6.212 -8.420 1.00 82.06 200 ALA A CA 1
ATOM 1587 C C . ALA A 1 200 ? 18.492 -5.776 -9.104 1.00 82.06 200 ALA A C 1
ATOM 1589 O O . ALA A 1 200 ? 17.417 -6.252 -8.756 1.00 82.06 200 ALA A O 1
ATOM 1590 N N . TRP A 1 201 ? 18.535 -4.853 -10.071 1.00 82.38 201 TRP A N 1
ATOM 1591 C CA . TRP A 1 201 ? 17.341 -4.498 -10.843 1.00 82.38 201 TRP A CA 1
ATOM 1592 C C . TRP A 1 201 ? 16.936 -5.627 -11.802 1.00 82.38 201 TRP A C 1
ATOM 1594 O O . TRP A 1 201 ? 15.744 -5.856 -11.983 1.00 82.38 201 TRP A O 1
ATOM 1604 N N . GLN A 1 202 ? 17.902 -6.317 -12.413 1.00 85.00 202 GLN A N 1
ATOM 1605 C CA . GLN A 1 202 ? 17.660 -7.384 -13.389 1.00 85.00 202 GLN A CA 1
ATOM 1606 C C . GLN A 1 202 ? 17.095 -8.649 -12.738 1.00 85.00 202 GLN A C 1
ATOM 1608 O O . GLN A 1 202 ? 16.098 -9.187 -13.214 1.00 85.00 202 GLN A O 1
ATOM 1613 N N . GLU A 1 203 ? 17.659 -9.085 -11.618 1.00 84.44 203 GLU A N 1
ATOM 1614 C CA . GLU A 1 203 ? 17.115 -10.210 -10.844 1.00 84.44 203 GLU A CA 1
ATOM 1615 C C . GLU A 1 203 ? 15.706 -9.916 -10.342 1.00 84.44 203 GLU A C 1
ATOM 1617 O O . GLU A 1 203 ? 14.780 -10.713 -10.487 1.00 84.44 203 GLU A O 1
ATOM 1622 N N . LEU A 1 204 ? 15.507 -8.707 -9.824 1.00 81.75 204 LEU A N 1
ATOM 1623 C CA . LEU A 1 204 ? 14.192 -8.271 -9.413 1.00 81.75 204 LEU A CA 1
ATOM 1624 C C . LEU A 1 204 ? 13.199 -8.238 -10.583 1.00 81.75 204 LEU A C 1
ATOM 1626 O O . LEU A 1 204 ? 12.022 -8.546 -10.407 1.00 81.75 204 LEU A O 1
ATOM 1630 N N . PHE A 1 205 ? 13.647 -7.846 -11.775 1.00 83.31 205 PHE A N 1
ATOM 1631 C CA . PHE A 1 205 ? 12.806 -7.864 -12.964 1.00 83.31 205 PHE A CA 1
ATOM 1632 C C . PHE A 1 205 ? 12.295 -9.283 -13.253 1.00 83.31 205 PHE A C 1
ATOM 1634 O O . PHE A 1 205 ? 11.108 -9.439 -13.531 1.00 83.31 205 PHE A O 1
ATOM 1641 N N . ALA A 1 206 ? 13.133 -10.314 -13.104 1.00 85.88 206 ALA A N 1
ATOM 1642 C CA . ALA A 1 206 ? 12.711 -11.709 -13.246 1.00 85.88 206 ALA A CA 1
ATOM 1643 C C . ALA A 1 206 ? 11.615 -12.090 -12.231 1.00 85.88 206 ALA A C 1
ATOM 1645 O O . ALA A 1 206 ? 10.603 -12.679 -12.616 1.00 85.88 206 ALA A O 1
ATOM 1646 N N . ILE A 1 207 ? 11.756 -11.670 -10.967 1.00 83.44 207 ILE A N 1
ATOM 1647 C CA . ILE A 1 207 ? 10.730 -11.861 -9.922 1.00 83.44 207 ILE A CA 1
ATOM 1648 C C . ILE A 1 207 ? 9.408 -11.192 -10.319 1.00 83.44 207 ILE A C 1
ATOM 1650 O O . ILE A 1 207 ? 8.347 -11.806 -10.228 1.00 83.44 207 ILE A O 1
ATOM 1654 N N . VAL A 1 208 ? 9.453 -9.951 -10.813 1.00 82.44 208 VAL A N 1
ATOM 1655 C CA . VAL A 1 208 ? 8.248 -9.222 -11.246 1.00 82.44 208 VAL A CA 1
ATOM 1656 C C . VAL A 1 208 ? 7.543 -9.942 -12.398 1.00 82.44 208 VAL A C 1
ATOM 1658 O O . VAL A 1 208 ? 6.317 -10.053 -12.379 1.00 82.44 208 VAL A O 1
ATOM 1661 N N . ILE A 1 209 ? 8.290 -10.470 -13.373 1.00 84.38 209 ILE A N 1
ATOM 1662 C CA . ILE A 1 209 ? 7.713 -11.255 -14.473 1.00 84.38 209 ILE A CA 1
ATOM 1663 C C . ILE A 1 209 ? 7.057 -12.538 -13.950 1.00 84.38 209 ILE A C 1
ATOM 1665 O O . ILE A 1 209 ? 5.932 -12.843 -14.348 1.00 84.38 209 ILE A O 1
ATOM 1669 N N . ALA A 1 210 ? 7.696 -13.249 -13.019 1.00 84.75 210 ALA A N 1
ATOM 1670 C CA . ALA A 1 210 ? 7.111 -14.433 -12.391 1.00 84.75 210 ALA A CA 1
ATOM 1671 C C . ALA A 1 210 ? 5.788 -14.103 -11.679 1.00 84.75 210 ALA A C 1
ATOM 1673 O O . ALA A 1 210 ? 4.778 -14.773 -11.905 1.00 84.75 210 ALA A O 1
ATOM 1674 N N . CYS A 1 211 ? 5.751 -13.023 -10.891 1.00 79.62 211 CYS A N 1
ATOM 1675 C CA . CYS A 1 211 ? 4.524 -12.561 -10.241 1.00 79.62 211 CYS A CA 1
ATOM 1676 C C . CYS A 1 211 ? 3.450 -12.136 -11.251 1.00 79.62 211 CYS A C 1
ATOM 1678 O O . CYS A 1 211 ? 2.267 -12.355 -11.012 1.00 79.62 211 CYS A O 1
ATOM 1680 N N . GLN A 1 212 ? 3.827 -11.557 -12.391 1.00 80.25 212 GLN A N 1
ATOM 1681 C CA . GLN A 1 212 ? 2.868 -11.174 -13.425 1.00 80.25 212 GLN A CA 1
ATOM 1682 C C . GLN A 1 212 ? 2.268 -12.392 -14.142 1.00 80.25 212 GLN A C 1
ATOM 1684 O O . GLN A 1 212 ? 1.073 -12.405 -14.434 1.00 80.25 212 GLN A O 1
ATOM 1689 N N . LEU A 1 213 ? 3.074 -13.418 -14.417 1.00 83.12 213 LEU A N 1
ATOM 1690 C CA . LEU A 1 213 ? 2.626 -14.628 -15.111 1.00 83.12 213 LEU A CA 1
ATOM 1691 C C . LEU A 1 213 ? 1.838 -15.571 -14.199 1.00 83.12 213 LEU A C 1
ATOM 1693 O O . LEU A 1 213 ? 0.899 -16.229 -14.652 1.00 83.12 213 LEU A O 1
ATOM 1697 N N . TRP A 1 214 ? 2.224 -15.661 -12.927 1.00 83.19 214 TRP A N 1
ATOM 1698 C CA . TRP A 1 214 ? 1.705 -16.666 -11.999 1.00 83.19 214 TRP A CA 1
ATOM 1699 C C . TRP A 1 214 ? 0.983 -16.083 -10.787 1.00 83.19 214 TRP A C 1
ATOM 1701 O O . TRP A 1 214 ? 0.490 -16.855 -9.973 1.00 83.19 214 TRP A O 1
ATOM 1711 N N . GLY A 1 215 ? 0.840 -14.761 -10.671 1.00 74.12 215 GLY A N 1
ATOM 1712 C CA . GLY A 1 215 ? 0.229 -14.100 -9.510 1.00 74.12 215 GLY A CA 1
ATOM 1713 C C . GLY A 1 215 ? -1.155 -14.636 -9.139 1.00 74.12 215 GLY A C 1
ATOM 1714 O O . GLY A 1 215 ? -1.444 -14.826 -7.963 1.00 74.12 215 GLY A O 1
ATOM 1715 N N . SER A 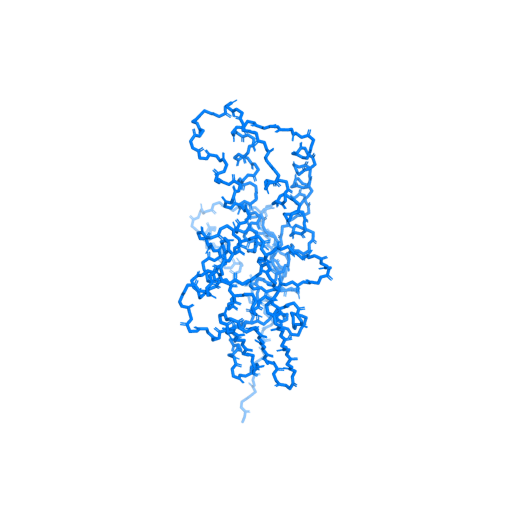1 216 ? -1.979 -15.005 -10.124 1.00 74.44 216 SER A N 1
ATOM 1716 C CA . SER A 1 216 ? -3.288 -15.633 -9.882 1.00 74.44 216 SER A CA 1
ATOM 1717 C C . SER A 1 216 ? -3.208 -17.021 -9.233 1.00 74.44 216 SER A C 1
ATOM 1719 O O . SER A 1 216 ? -4.132 -17.429 -8.542 1.00 74.44 216 SER A O 1
ATOM 1721 N N . LEU A 1 217 ? -2.111 -17.756 -9.433 1.00 74.19 217 LEU A N 1
ATOM 1722 C CA . LEU A 1 217 ? -1.850 -19.073 -8.830 1.00 74.19 217 LEU A CA 1
ATOM 1723 C C . LEU A 1 217 ? -1.177 -18.958 -7.455 1.00 74.19 217 LEU A C 1
ATOM 1725 O O . LEU A 1 217 ? -1.154 -19.918 -6.672 1.00 74.19 217 LEU A O 1
ATOM 1729 N N . LEU A 1 218 ? -0.602 -17.786 -7.193 1.00 71.94 218 LEU A N 1
ATOM 1730 C CA . LEU A 1 218 ? 0.115 -17.434 -5.977 1.00 71.94 218 LEU A CA 1
ATOM 1731 C C . LEU A 1 218 ? -0.761 -16.645 -4.991 1.00 71.94 218 LEU A C 1
ATOM 1733 O O . LEU A 1 218 ? -0.317 -16.377 -3.877 1.00 71.94 218 LEU A O 1
ATOM 1737 N N . CYS A 1 219 ? -2.001 -16.312 -5.370 1.00 66.75 219 CYS A N 1
ATOM 1738 C CA . CYS A 1 219 ? -2.863 -15.451 -4.574 1.00 66.75 219 CYS A CA 1
ATOM 1739 C C . CYS A 1 219 ? -3.108 -16.007 -3.165 1.00 66.75 219 CYS A C 1
ATOM 1741 O O . CYS A 1 219 ? -3.357 -17.206 -2.991 1.00 66.75 219 CYS A O 1
ATOM 1743 N N . ASN A 1 220 ? -3.075 -15.128 -2.163 1.00 62.34 220 ASN A N 1
ATOM 1744 C CA . ASN A 1 220 ? -3.309 -15.452 -0.746 1.00 62.34 220 ASN A CA 1
ATOM 1745 C C . ASN A 1 220 ? -2.316 -16.469 -0.141 1.00 62.34 220 ASN A C 1
ATOM 1747 O O . ASN A 1 220 ? -2.570 -17.031 0.931 1.00 62.34 220 ASN A O 1
ATOM 1751 N N . LYS A 1 221 ? -1.180 -16.722 -0.801 1.00 66.12 221 LYS A N 1
ATOM 1752 C CA . LYS A 1 221 ? -0.109 -17.578 -0.279 1.00 66.12 221 LYS A CA 1
ATOM 1753 C C . LYS A 1 221 ? 1.033 -16.727 0.259 1.00 66.12 221 LYS A C 1
ATOM 1755 O O . LYS A 1 221 ? 1.341 -15.662 -0.265 1.00 66.12 221 LYS A O 1
ATOM 1760 N N . ARG A 1 222 ? 1.697 -17.222 1.303 1.00 64.25 222 ARG A N 1
ATOM 1761 C CA . ARG A 1 222 ? 2.995 -16.693 1.729 1.00 64.25 222 ARG A CA 1
ATOM 1762 C C . ARG A 1 222 ? 4.085 -17.398 0.942 1.00 64.25 222 ARG A C 1
ATOM 1764 O O . ARG A 1 222 ? 4.221 -18.611 1.075 1.00 64.25 222 ARG A O 1
ATOM 1771 N N . LEU A 1 223 ? 4.815 -16.631 0.141 1.00 67.81 223 LEU A N 1
ATOM 1772 C CA . LEU A 1 223 ? 5.863 -17.124 -0.745 1.00 67.81 223 LEU A CA 1
ATOM 1773 C C . LEU A 1 223 ? 7.239 -16.849 -0.141 1.00 67.81 223 LEU A C 1
ATOM 1775 O O . LEU A 1 223 ? 7.457 -15.797 0.462 1.00 67.81 223 LEU A O 1
ATOM 1779 N N . ILE A 1 224 ? 8.174 -17.764 -0.372 1.00 68.19 224 ILE A N 1
ATOM 1780 C CA . ILE A 1 224 ? 9.603 -17.535 -0.163 1.00 68.19 224 ILE A CA 1
ATOM 1781 C C . ILE A 1 224 ? 10.250 -17.491 -1.545 1.00 68.19 224 ILE A C 1
ATOM 1783 O O . ILE A 1 224 ? 10.140 -18.448 -2.303 1.00 68.19 224 ILE A O 1
ATOM 1787 N N . PHE A 1 225 ? 10.901 -16.377 -1.878 1.00 68.31 225 PHE A N 1
ATOM 1788 C CA . PHE A 1 225 ? 11.765 -16.285 -3.054 1.00 68.31 225 PHE A CA 1
ATOM 1789 C C . PHE A 1 225 ? 13.208 -16.472 -2.601 1.00 68.31 225 PHE A C 1
ATOM 1791 O O . PHE A 1 225 ? 13.704 -15.693 -1.786 1.00 68.31 225 PHE A O 1
ATOM 1798 N N . ASN A 1 226 ? 13.880 -17.486 -3.138 1.00 67.00 226 ASN A N 1
ATOM 1799 C CA . ASN A 1 226 ? 15.313 -17.656 -2.941 1.00 67.00 226 ASN A CA 1
ATOM 1800 C C . ASN A 1 226 ? 16.046 -16.743 -3.929 1.00 67.00 226 ASN A C 1
ATOM 1802 O O . ASN A 1 226 ? 15.906 -16.898 -5.139 1.00 67.00 226 ASN A O 1
ATOM 1806 N N . CYS A 1 227 ? 16.786 -15.771 -3.403 1.00 68.44 227 CYS A N 1
ATOM 1807 C CA . CYS A 1 227 ? 17.589 -14.831 -4.175 1.00 68.44 227 CYS A CA 1
ATOM 1808 C C . CYS A 1 227 ? 18.944 -14.683 -3.480 1.00 68.44 227 CYS A C 1
ATOM 1810 O O . CYS A 1 227 ? 19.002 -14.480 -2.266 1.00 68.44 227 CYS A O 1
ATOM 1812 N N . ASP A 1 228 ? 20.022 -14.818 -4.242 1.00 69.62 228 ASP A N 1
ATOM 1813 C CA . ASP A 1 228 ? 21.411 -14.715 -3.784 1.00 69.62 228 ASP A CA 1
ATOM 1814 C C . ASP A 1 228 ? 21.883 -13.259 -3.628 1.00 69.62 228 ASP A C 1
ATOM 1816 O O . ASP A 1 228 ? 22.935 -12.989 -3.047 1.00 69.62 228 ASP A O 1
ATOM 1820 N N . ASN A 1 229 ? 21.071 -12.299 -4.070 1.00 74.81 229 ASN A N 1
ATOM 1821 C CA . ASN A 1 229 ? 21.355 -10.882 -3.954 1.00 74.81 229 ASN A CA 1
ATOM 1822 C C . ASN A 1 229 ? 20.649 -10.242 -2.764 1.00 74.81 229 ASN A C 1
ATOM 1824 O O . ASN A 1 229 ? 19.457 -9.910 -2.774 1.00 74.81 229 ASN A O 1
ATOM 1828 N N . GLU A 1 230 ? 21.446 -9.953 -1.743 1.00 73.94 230 GLU A N 1
ATOM 1829 C CA . GLU A 1 230 ? 20.991 -9.312 -0.515 1.00 73.94 230 GLU A CA 1
ATOM 1830 C C . GLU A 1 230 ? 20.306 -7.954 -0.767 1.00 73.94 230 GLU A C 1
ATOM 1832 O O . GLU A 1 230 ? 19.408 -7.552 -0.023 1.00 73.94 230 GLU A O 1
ATOM 1837 N N . SER A 1 231 ? 20.662 -7.241 -1.845 1.00 70.44 231 SER A N 1
ATOM 1838 C CA . SER A 1 231 ? 19.994 -5.980 -2.191 1.00 70.44 231 SER A CA 1
ATOM 1839 C C . SER A 1 231 ? 18.543 -6.208 -2.609 1.00 70.44 231 SER A C 1
ATOM 1841 O O . SER A 1 231 ? 17.675 -5.432 -2.211 1.00 70.44 231 SER A O 1
ATOM 1843 N N . VAL A 1 232 ? 18.259 -7.263 -3.375 1.00 71.00 232 VAL A N 1
ATOM 1844 C CA . VAL A 1 232 ? 16.898 -7.613 -3.811 1.00 71.00 232 VAL A CA 1
ATOM 1845 C C . VAL A 1 232 ? 16.060 -8.061 -2.621 1.00 71.00 232 VAL A C 1
ATOM 1847 O O . VAL A 1 232 ? 14.957 -7.543 -2.424 1.00 71.00 232 VAL A O 1
ATOM 1850 N N . VAL A 1 233 ? 16.623 -8.922 -1.768 1.00 70.88 233 VAL A N 1
ATOM 1851 C CA . VAL A 1 233 ? 15.996 -9.364 -0.512 1.00 70.88 233 VAL A CA 1
ATOM 1852 C C . VAL A 1 233 ? 15.631 -8.161 0.360 1.00 70.88 233 VAL A C 1
ATOM 1854 O O . VAL A 1 233 ? 14.489 -8.024 0.805 1.00 70.88 233 VAL A O 1
ATOM 1857 N N . ASN A 1 234 ? 16.568 -7.229 0.547 1.00 68.00 234 ASN A N 1
ATOM 1858 C CA . ASN A 1 234 ? 16.334 -6.012 1.317 1.00 68.00 234 ASN A CA 1
ATOM 1859 C C . ASN A 1 234 ? 15.263 -5.115 0.686 1.00 68.00 234 ASN A C 1
ATOM 1861 O O . ASN A 1 234 ? 14.441 -4.552 1.410 1.00 68.00 234 ASN A O 1
ATOM 1865 N N . ILE A 1 235 ? 15.232 -4.973 -0.640 1.00 71.25 235 ILE A N 1
ATOM 1866 C CA . ILE A 1 235 ? 14.237 -4.140 -1.327 1.00 71.25 235 ILE A CA 1
ATOM 1867 C C . ILE A 1 235 ? 12.826 -4.722 -1.176 1.00 71.25 235 ILE A C 1
ATOM 1869 O O . ILE A 1 235 ? 11.898 -3.971 -0.862 1.00 71.25 235 ILE A O 1
ATOM 1873 N N . ILE A 1 236 ? 12.672 -6.037 -1.354 1.00 69.50 236 ILE A N 1
ATOM 1874 C CA . ILE A 1 236 ? 11.390 -6.741 -1.217 1.00 69.50 236 ILE A CA 1
ATOM 1875 C C . ILE A 1 236 ? 10.893 -6.654 0.230 1.00 69.50 236 ILE A C 1
ATOM 1877 O O . ILE A 1 236 ? 9.780 -6.183 0.474 1.00 69.50 236 ILE A O 1
ATOM 1881 N N . ASN A 1 237 ? 11.742 -7.003 1.200 1.00 66.88 237 ASN A N 1
ATOM 1882 C CA . ASN A 1 237 ? 11.357 -7.032 2.613 1.00 66.88 237 ASN A CA 1
ATOM 1883 C C . ASN A 1 237 ? 11.090 -5.634 3.184 1.00 66.88 237 ASN A C 1
ATOM 1885 O O . ASN A 1 237 ? 10.126 -5.427 3.921 1.00 66.88 237 ASN A O 1
ATOM 1889 N N . SER A 1 238 ? 11.919 -4.646 2.838 1.00 62.97 238 SER A N 1
ATOM 1890 C CA . SER A 1 238 ? 11.755 -3.276 3.343 1.00 62.97 238 SER A CA 1
ATOM 1891 C C . SER A 1 238 ? 10.713 -2.461 2.573 1.00 62.97 238 SER A C 1
ATOM 1893 O O . SER A 1 238 ? 10.302 -1.394 3.047 1.00 62.97 238 SER A O 1
ATOM 1895 N N . LYS A 1 239 ? 10.299 -2.931 1.386 1.00 64.56 239 LYS A N 1
ATOM 1896 C CA . LYS A 1 239 ? 9.449 -2.208 0.424 1.00 64.56 239 LYS A CA 1
ATOM 1897 C C . LYS A 1 239 ? 10.030 -0.834 0.059 1.00 64.56 239 LYS A C 1
ATOM 1899 O O . LYS A 1 239 ? 9.297 0.137 -0.145 1.00 64.56 239 LYS A O 1
ATOM 1904 N N . ARG A 1 240 ? 11.360 -0.710 0.042 1.00 58.84 240 ARG A N 1
ATOM 1905 C CA . ARG A 1 240 ? 12.095 0.539 -0.213 1.00 58.84 240 ARG A CA 1
ATOM 1906 C C . ARG A 1 240 ? 13.316 0.255 -1.083 1.00 58.84 240 ARG A C 1
ATOM 1908 O O . ARG A 1 240 ? 14.029 -0.712 -0.865 1.00 58.84 240 ARG A O 1
ATOM 1915 N N . SER A 1 241 ? 13.609 1.150 -2.023 1.00 58.28 241 SER A N 1
ATOM 1916 C CA . SER A 1 241 ? 14.868 1.139 -2.773 1.00 58.28 241 SER A CA 1
ATOM 1917 C C . SER A 1 241 ? 15.404 2.556 -2.938 1.00 58.28 241 SER A C 1
ATOM 1919 O O . SER A 1 241 ? 14.636 3.495 -3.149 1.00 58.28 241 SER A O 1
ATOM 1921 N N . LYS A 1 242 ? 16.733 2.704 -2.859 1.00 53.00 242 LYS A N 1
ATOM 1922 C CA . LYS A 1 242 ? 17.441 3.953 -3.190 1.00 53.00 242 LYS A CA 1
ATOM 1923 C C . LYS A 1 242 ? 17.551 4.173 -4.705 1.00 53.00 242 LYS A C 1
ATOM 1925 O O . LYS A 1 242 ? 17.893 5.275 -5.120 1.00 53.00 242 LYS A O 1
ATOM 1930 N N . VAL A 1 243 ? 17.260 3.154 -5.524 1.00 55.56 243 VAL A N 1
ATOM 1931 C CA . VAL A 1 243 ? 17.316 3.227 -6.990 1.00 55.56 243 VAL A CA 1
ATOM 1932 C C . VAL A 1 243 ? 15.933 3.621 -7.531 1.00 55.56 243 VAL A C 1
ATOM 1934 O O . VAL A 1 243 ? 15.001 2.816 -7.471 1.00 55.56 243 VAL A O 1
ATOM 1937 N N . PRO A 1 244 ? 15.757 4.825 -8.111 1.00 55.19 244 PRO A N 1
ATOM 1938 C CA . PRO A 1 244 ? 14.437 5.305 -8.539 1.00 55.19 244 PRO A CA 1
ATOM 1939 C C . PRO A 1 244 ? 13.768 4.415 -9.598 1.00 55.19 244 PRO A C 1
ATOM 1941 O O . PRO A 1 244 ? 12.549 4.257 -9.610 1.00 55.19 244 PRO A O 1
ATOM 1944 N N . ARG A 1 245 ? 14.565 3.789 -10.476 1.00 58.06 245 ARG A N 1
ATOM 1945 C CA . ARG A 1 245 ? 14.078 2.914 -11.556 1.00 58.06 245 ARG A CA 1
ATOM 1946 C C . ARG A 1 245 ? 13.549 1.564 -11.072 1.00 58.06 245 ARG A C 1
ATOM 1948 O O . ARG A 1 245 ? 12.620 1.047 -11.688 1.00 58.06 245 ARG A O 1
ATOM 1955 N N . VAL A 1 246 ? 14.080 1.040 -9.966 1.00 54.50 246 VAL A N 1
ATOM 1956 C CA . VAL A 1 246 ? 13.540 -0.150 -9.289 1.00 54.50 246 VAL A CA 1
ATOM 1957 C C . VAL A 1 246 ? 12.084 0.116 -8.891 1.00 54.50 246 VAL A C 1
ATOM 1959 O O . VAL A 1 246 ? 11.187 -0.656 -9.212 1.00 54.50 246 VAL A O 1
ATOM 1962 N N . MET A 1 247 ? 11.818 1.291 -8.320 1.00 52.00 247 MET A N 1
ATOM 1963 C CA . MET A 1 247 ? 10.492 1.665 -7.819 1.00 52.00 247 MET A CA 1
ATOM 1964 C C . MET A 1 247 ? 9.474 2.018 -8.918 1.00 52.00 247 MET A C 1
ATOM 1966 O O . MET A 1 247 ? 8.273 1.946 -8.668 1.00 52.00 247 MET A O 1
ATOM 1970 N N . ASN A 1 248 ? 9.929 2.383 -10.124 1.00 51.94 248 ASN A N 1
ATOM 1971 C CA . ASN A 1 248 ? 9.050 2.720 -11.252 1.00 51.94 248 ASN A CA 1
ATOM 1972 C C . ASN A 1 248 ? 8.377 1.488 -11.884 1.00 51.94 248 ASN A C 1
ATOM 1974 O O . ASN A 1 248 ? 7.262 1.607 -12.390 1.00 51.94 248 ASN A O 1
ATOM 1978 N N . ARG A 1 249 ? 9.041 0.321 -11.873 1.00 49.94 249 ARG A N 1
ATOM 1979 C CA . ARG A 1 249 ? 8.516 -0.928 -12.460 1.00 49.94 249 ARG A CA 1
ATOM 1980 C C . ARG A 1 249 ? 7.873 -1.875 -11.471 1.00 49.94 249 ARG A C 1
ATOM 1982 O O . ARG A 1 249 ? 7.011 -2.640 -11.877 1.00 49.94 249 ARG A O 1
ATOM 1989 N N . PHE A 1 250 ? 8.260 -1.796 -10.202 1.00 46.53 250 PHE A N 1
ATOM 1990 C CA . PHE A 1 250 ? 7.699 -2.640 -9.154 1.00 46.53 250 PHE A CA 1
ATOM 1991 C C . PHE A 1 250 ? 6.170 -2.632 -9.146 1.00 46.53 250 PHE A C 1
ATOM 1993 O O . PHE A 1 250 ? 5.549 -3.627 -8.796 1.00 46.53 250 PHE A O 1
ATOM 2000 N N . ILE A 1 251 ? 5.558 -1.492 -9.476 1.00 45.31 251 ILE A N 1
ATOM 2001 C CA . ILE A 1 251 ? 4.135 -1.300 -9.259 1.00 45.31 251 ILE A CA 1
ATOM 2002 C C . ILE A 1 251 ? 3.555 -0.324 -10.312 1.00 45.31 251 ILE A C 1
ATOM 2004 O O . ILE A 1 251 ? 2.948 0.683 -9.986 1.00 45.31 251 ILE A O 1
ATOM 2008 N N . THR A 1 252 ? 3.765 -0.562 -11.604 1.00 30.66 252 THR A N 1
ATOM 2009 C CA . THR A 1 252 ? 2.848 -0.031 -12.630 1.00 30.66 252 THR A CA 1
ATOM 2010 C C . THR A 1 252 ? 2.265 -1.226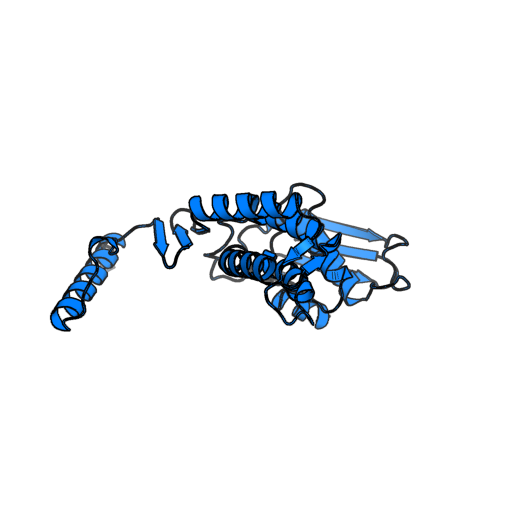 -13.373 1.00 30.66 252 THR A C 1
ATOM 2012 O O . THR A 1 252 ? 2.951 -1.782 -14.230 1.00 30.66 252 THR A O 1
ATOM 2015 N N . PRO A 1 253 ? 1.033 -1.673 -13.060 1.00 32.97 253 PRO A N 1
ATOM 2016 C CA . PRO A 1 253 ? 0.378 -2.674 -13.872 1.00 32.97 253 PRO A CA 1
ATOM 2017 C C . PRO A 1 253 ? 0.040 -1.965 -15.176 1.00 32.97 253 PRO A C 1
ATOM 2019 O O . PRO A 1 253 ? -0.869 -1.140 -15.257 1.00 32.97 253 PRO A O 1
ATOM 2022 N N . SER A 1 254 ? 0.833 -2.233 -16.206 1.00 27.31 254 SER A N 1
ATOM 2023 C CA . SER A 1 254 ? 0.498 -1.782 -17.552 1.00 27.31 254 SER A CA 1
ATOM 2024 C C . SER A 1 254 ? -0.702 -2.553 -18.117 1.00 27.31 254 SER A C 1
ATOM 2026 O O . SER A 1 254 ? -1.180 -2.170 -19.172 1.00 27.31 254 SER A O 1
ATOM 2028 N N . TYR A 1 255 ? -1.237 -3.560 -17.409 1.00 27.31 255 TYR A N 1
ATOM 2029 C CA . TYR A 1 255 ? -2.467 -4.293 -17.733 1.00 27.31 255 TYR A CA 1
ATOM 2030 C C . TYR A 1 255 ? -3.155 -4.823 -16.453 1.00 27.31 255 TYR A C 1
ATOM 2032 O O . TYR A 1 255 ? -2.476 -5.012 -15.441 1.00 27.31 255 TYR A O 1
ATOM 2040 N N . PRO A 1 256 ? -4.489 -5.032 -16.455 1.00 25.78 256 PRO A N 1
ATOM 2041 C CA . PRO A 1 256 ? -5.273 -5.343 -15.264 1.00 25.78 256 PRO A CA 1
ATOM 2042 C C . PRO A 1 256 ? -5.060 -6.802 -14.855 1.00 25.78 256 PRO A C 1
ATOM 2044 O O . PRO A 1 256 ? -5.787 -7.698 -15.265 1.00 25.78 256 PRO A O 1
ATOM 2047 N N . SER A 1 257 ? -4.051 -7.046 -14.034 1.00 26.31 257 SER A N 1
ATOM 2048 C CA . SER A 1 257 ? -3.875 -8.329 -13.363 1.00 26.31 257 SER A CA 1
ATOM 2049 C C . SER A 1 257 ? -3.091 -8.094 -12.082 1.00 26.31 257 SER A C 1
ATOM 2051 O O . SER A 1 257 ? -2.013 -7.502 -12.092 1.00 26.31 257 SER A O 1
ATOM 2053 N N . HIS A 1 258 ? -3.719 -8.483 -10.978 1.00 31.27 258 HIS A N 1
ATOM 2054 C CA . HIS A 1 258 ? -3.271 -8.333 -9.603 1.00 31.27 258 HIS A CA 1
ATOM 2055 C C . HIS A 1 258 ? -1.843 -8.874 -9.430 1.00 31.27 258 HIS A C 1
ATOM 2057 O O . HIS A 1 258 ? -1.586 -10.038 -9.727 1.00 31.27 258 HIS A O 1
ATOM 2063 N N . ILE A 1 259 ? -0.919 -8.027 -8.970 1.00 31.00 259 ILE A N 1
ATOM 2064 C CA . ILE A 1 259 ? 0.450 -8.423 -8.615 1.00 31.00 259 ILE A CA 1
ATOM 2065 C C . ILE A 1 259 ? 0.551 -8.377 -7.089 1.00 31.00 259 ILE A C 1
ATOM 2067 O O . ILE A 1 259 ? 0.425 -7.301 -6.502 1.00 31.00 259 ILE A O 1
ATOM 2071 N N . GLU A 1 260 ? 0.754 -9.541 -6.467 1.00 37.47 260 GLU A N 1
ATOM 2072 C CA . GLU A 1 260 ? 0.907 -9.723 -5.018 1.00 37.47 260 GLU A CA 1
ATOM 2073 C C . GLU A 1 260 ? 2.373 -9.945 -4.613 1.00 37.47 260 GLU A C 1
ATOM 2075 O O . GLU A 1 260 ? 3.038 -10.825 -5.156 1.00 37.47 260 GLU A O 1
ATOM 2080 N N . ILE A 1 261 ? 2.860 -9.116 -3.673 1.00 35.97 261 ILE A N 1
ATOM 2081 C CA . ILE A 1 261 ? 4.078 -9.291 -2.853 1.00 35.97 261 ILE A CA 1
ATOM 2082 C C . ILE A 1 261 ? 3.746 -8.877 -1.414 1.00 35.97 261 ILE A C 1
ATOM 2084 O O . ILE A 1 261 ? 3.240 -7.740 -1.217 1.00 35.97 261 ILE A O 1
#

InterPro domains:
  IPR043502 DNA/RNA polymerase superfamily [SSF56672] (13-241)
  IPR052055 Hepadnavirus polymerase/reverse transcriptase [PTHR33050] (12-248)

Organism: Paramuricea clavata (NCBI:txid317549)

Radius of gyration: 23.32 Å; Cα contacts (8 Å, |Δi|>4): 298; chains: 1; bounding box: 48×72×65 Å

Foldseek 3Di:
DPPDDPDDPVLVVQQVVLVVVVVVCVVVVNDDDPVQDDGDDQWDQDPQWTHHNVLRWIFGDPVLLVVLVVLLVVVVVDQKDFLQSLVVNLVSVVVVCVQQVLLPLLSVVSVVQSPPPDDRGDMGGQDPSNVVSSVLVNCSSVPRGTAAPRFDPDADECVNQVWAWDFDQAFWIKIDGPPDIDIDGDDPCQHPVHPLHDRLLRRVVRVQVCLQVCVVVCGSHHYDYDDPDPQNVCCVVVVDDPRVVSSVSSGDPPDPDDRDD

Solvent-accessible surface area (backbone atoms only — not comparable to full-atom values): 15369 Å² total; per-residue (Å²): 132,83,78,79,72,82,78,73,59,67,67,60,56,47,41,53,50,50,53,51,52,53,49,52,31,56,76,70,69,49,89,76,61,69,95,76,59,74,74,84,61,58,64,43,77,53,98,77,30,33,40,28,66,83,80,38,21,28,23,69,46,68,70,58,52,49,53,51,52,52,53,51,56,59,54,70,77,44,66,53,44,33,42,46,59,51,50,51,52,50,54,55,50,58,58,48,31,79,36,31,66,82,48,48,51,47,52,49,58,57,53,58,68,53,60,96,61,86,53,56,78,44,75,42,76,63,47,74,66,53,54,53,42,52,54,45,49,52,51,42,65,71,76,30,60,37,50,74,60,64,59,64,91,61,75,43,46,29,79,83,55,36,41,48,54,44,48,50,76,82,62,25,33,27,35,36,45,66,94,45,72,53,74,50,68,56,51,88,86,65,32,57,90,36,92,78,41,45,67,57,48,46,40,45,46,25,48,51,50,50,29,67,77,41,19,84,82,48,60,84,57,49,78,42,78,75,69,95,47,66,67,39,54,46,27,67,74,67,51,49,73,94,48,71,55,53,64,61,62,76,69,57,74,90,54,100,63,74,71,76,129

Nearest PDB structures (foldseek):
  7sr6-assembly1_A  TM=5.157E-01  e=1.464E-04  Homo sapiens
  1s1v-assembly1_A  TM=3.915E-01  e=4.466E-05  Human immunodeficiency virus 1
  6otz-assembly1_B  TM=2.758E-01  e=6.009E-05  HIV-1 M:B_HXB2R
  6x4b-assembly1_B  TM=2.939E-01  e=1.969E-04  Human immunodeficiency virus type 1 BH10
  6uit-assembly1_B  TM=2.763E-01  e=4.015E-04  HIV-1 M:B_HXB2R

Sequence (261 aa):
MEPKAPSIPHDSTCLQSLSKMLLTFHDLKIPIAPGKTQGPLQVLEFMGIILDTVKMEARLPADKIHRIRTIFAEFEAKKSCTLKELQSLIGTLNFACKVVPPGRPFLQRMIDLTRNVKESHHHIKLNLGFFKDLAMWKQFITNWNGANFFLSTLWQDADSLQLFTDASGTLGYGGIFGTKWFQGTWEPSHQLDKPGISIAWQELFAIVIACQLWGSLLCNKRLIFNCDNESVVNIINSKRSKVPRVMNRFITPSYPSHIEI

Secondary structure (DSSP, 8-state):
-PPPPP---HHHHHHHHHHHHHHHHHHTT----GGG---S-SEEEETTEEEETTTTEEE--HHHHHHHHHHHHHHHT-SEEEHHHHHHHHHHHHHHTTT-GGGHHHHHHHHHTTTT--STT-EEEPPHHHHHHHHHHHHHHHHTTT--SS--SS-B-HHHHTEEEEE-SSSEEEEEETTEEEEEEPPGGGSTTSTT--HHHHHHHHHHHHHHHHHHHHTTPPB----S-HHHHHHHHHT--S-HHHHHHTT--SSS-----

pLDDT: mean 79.81, std 17.31, range [25.78, 97.94]

Mean predicted aligned error: 11.32 Å